Protein 1Q4T (pdb70)

Secondary structure (DSSP, 8-state):
--SS------S--SS-GGGSHHHHHT-EEEEE-SSEEEEEEE--GGGB-TTSSBPHHHHHHHHHHHHHHHHHHHHGGGTEEEEEEEEEEEESS---SSEEEEEEEEEEE-SSEEEEEEEEE-TT--EEEEEEEEEEEEE---/--------S--SS-GGGSHHHHHT-EEEEE-SSEEEEEEE--GGGB-TTSSBPHHHHHHHHHHHHHHHHHHHHGGGTEEEEEEEEEEEE-S---SSEEEEEEEEEEE-SSEEEEEEEEE-TT--EEEEEEEEEEEEEPP-

Foldseek 3Di:
DCLLYFADLDPDDPDDLCPDPCVVQRKHWDDADLFKTKIKGFDDVSQDDPVQWGDPVSVQVNVQVTVQSNNCNPCVVVQKHKHWDDKDKDFDAIHRGGMKMKMWGWDADDPFKTWIKIFIAHPVRDGGMIMITIMTMGGDPD/DLCFQDQDDDDPDDLCPDPCVVQAKHWDDADLFKTKIKGFDDVSQCDVVQWGDPVSVQVNVQSTVQSSNCNPCVVVQKHKHWDDKDKDFDAIHRGGMKMKMWGWDDDDPFKTWIKMFIAGPVRDGGMIMITIMTMGGDDD

Solvent-accessible surface area: 12351 Å² total; per-residue (Å²): 47,95,56,0,64,7,15,100,40,22,114,137,45,79,12,59,33,118,93,2,6,3,6,47,11,27,1,57,3,86,87,56,58,73,104,79,0,21,2,26,5,106,12,60,56,35,2,34,42,17,63,1,44,8,2,8,0,4,7,0,3,1,0,11,10,0,0,18,8,0,0,9,32,28,6,27,143,125,35,42,72,10,61,12,68,22,0,69,0,25,30,117,104,92,4,114,126,23,68,3,107,3,72,0,65,57,99,102,48,20,101,76,37,19,57,0,55,1,28,0,91,10,80,82,27,119,61,0,0,43,2,41,0,18,0,6,6,92,95,78,242,166,92,1,83,26,17,128,41,29,107,157,58,87,6,57,41,119,91,2,6,2,13,44,10,28,1,62,4,100,73,55,64,75,106,80,0,19,2,35,5,112,17,59,54,34,0,35,40,7,62,4,40,7,2,9,1,5,7,0,4,1,0,11,10,0,0,17,7,0,0,6,37,27,7,32,145,130,36,46,74,10,63,12,67,24,0,68,0,26,30,116,104,93,5,117,127,26,57,3,115,3,64,0,62,60,100,103,49,16,100,73,35,17,61,0,64,2,23,0,100,11,79,76,38,114,61,1,0,45,1,40,0,17,0,6,6,87,92,109,225,215

InterPro domains:
  IPR003736 Phenylacetic acid degradation-related domain [TIGR00369] (33-144)
  IPR006683 Thioesterase domain [PF03061] (61-138)
  IPR029069 HotDog domain superfamily [SSF54637] (15-150)

GO terms:
  GO:0018739 4-hydroxybenzoyl-CoA thioesterase activity (F, IDA)

B-factor: mean 31.54, std 17.26, range [12.37, 100.0]

Sequence (282 aa):
ATGGNLPDVASHYPVAYEQTLDGTVGFVIDEMTPERATASVEVTDTLRQRWGLVHGGAYCALAEMLATEATVAVVHEKGMMAVGQSNHTSFFRPVKEGHVRAEAVRIHAGSTTWFWDVSLRDDAGRLCAVSSMSIAVRPRRDGGNLPDVASHYPVAYEQTLDGTVGFVIDEMTPERATASVEVTDTLRQRWGLVHGGAYCALAEMLATEATVAVVHEKGMMAVGQSNHTSFFRPVKEGHVRAEAVRIHAGSTTWFWDVSLRDDAGRLCAVSSMSIAVRPRRD

Structure (mmCIF, N/CA/C/O backbone):
data_1Q4T
#
_entry.id   1Q4T
#
_cell.length_a   112.500
_cell.length_b   112.500
_cell.length_c   60.600
_cell.angle_alpha   90.00
_cell.angle_beta   90.00
_cell.angle_gamma   120.00
#
_symmetry.space_group_name_H-M   'P 32 2 1'
#
loop_
_entity.id
_entity.type
_entity.pdbx_description
1 polymer Thioesterase
2 non-polymer 'CHLORIDE ION'
3 non-polymer '4-HYDROXYPHENACYL COENZYME A'
4 non-polymer 1,2-ETHANEDIOL
5 water water
#
loop_
_atom_site.group_PDB
_atom_site.id
_atom_site.type_symbol
_atom_site.label_atom_id
_atom_site.label_alt_id
_atom_site.label_comp_id
_atom_site.label_asym_id
_atom_site.label_entity_id
_atom_site.label_seq_id
_atom_site.pdbx_PDB_ins_code
_atom_site.Cartn_x
_atom_site.Cartn_y
_atom_site.Cartn_z
_atom_site.occupancy
_atom_site.B_iso_or_equiv
_atom_site.auth_seq_id
_atom_site.auth_comp_id
_atom_site.auth_asym_id
_atom_site.auth_atom_id
_atom_site.pdbx_PDB_model_num
ATOM 1 N N . ALA A 1 10 ? 74.883 22.385 4.878 1.00 87.31 10 ALA A N 1
ATOM 2 C CA . ALA A 1 10 ? 75.240 21.522 3.774 1.00 84.57 10 ALA A CA 1
ATOM 3 C C . ALA A 1 10 ? 74.951 22.269 2.492 1.00 90.99 10 ALA A C 1
ATOM 4 O O . ALA A 1 10 ? 75.857 22.612 1.743 1.00 94.19 10 ALA A O 1
ATOM 6 N N . THR A 1 11 ? 73.672 22.561 2.280 1.00 89.52 11 THR A N 1
ATOM 7 C CA . THR A 1 11 ? 73.191 23.315 1.123 1.00 90.52 11 THR A CA 1
ATOM 8 C C . THR A 1 11 ? 71.881 24.037 1.444 1.00 95.19 11 THR A C 1
ATOM 9 O O . THR A 1 11 ? 71.443 24.894 0.661 1.00 98.32 11 THR A O 1
ATOM 13 N N . GLY A 1 12 ? 71.268 23.675 2.607 1.00 85.99 12 GLY A N 1
ATOM 14 C CA . GLY A 1 12 ? 70.020 24.269 3.098 1.00 79.13 12 GLY A CA 1
ATOM 15 C C . GLY A 1 12 ? 70.139 25.799 3.066 1.00 66.07 12 GLY A C 1
ATOM 16 O O . GLY A 1 12 ? 69.241 26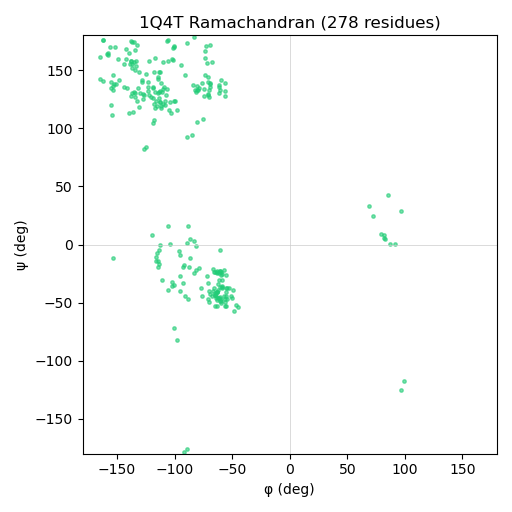.519 2.585 1.00 70.10 12 GLY A O 1
ATOM 17 N N . GLY A 1 13 ? 71.289 26.270 3.561 1.00 38.40 13 GLY A N 1
ATOM 18 C CA . GLY A 1 13 ? 71.659 27.660 3.591 1.00 32.02 13 GLY A CA 1
ATOM 19 C C . GLY A 1 13 ? 72.926 27.758 2.769 1.00 36.59 13 GLY A C 1
ATOM 20 O O . GLY A 1 13 ? 73.606 28.775 2.698 1.00 33.44 13 GLY A O 1
ATOM 21 N N . ASN A 1 14 ? 73.234 26.630 2.137 1.00 30.67 14 ASN A N 1
ATOM 22 C CA . ASN A 1 14 ? 74.395 26.542 1.294 1.00 27.79 14 ASN A CA 1
ATOM 23 C C . ASN A 1 14 ? 75.710 26.525 2.088 1.00 33.74 14 ASN A C 1
ATOM 24 O O . ASN A 1 14 ? 76.801 26.880 1.616 1.00 34.54 14 ASN A O 1
ATOM 29 N N . LEU A 1 15 ? 75.630 26.091 3.333 1.00 29.08 15 LEU A N 1
ATOM 30 C CA . LEU A 1 15 ? 76.840 26.031 4.102 1.00 25.80 15 LEU A CA 1
ATOM 31 C C . LEU A 1 15 ? 77.784 24.976 3.558 1.00 35.81 15 LEU A C 1
ATOM 32 O O . LEU A 1 15 ? 77.360 24.039 2.911 1.00 33.46 15 LEU A O 1
ATOM 37 N N . PRO A 1 16 ? 79.082 25.124 3.841 1.00 34.29 16 PRO A N 1
ATOM 38 C CA . PRO A 1 16 ? 80.057 24.176 3.329 1.00 29.48 16 PRO A CA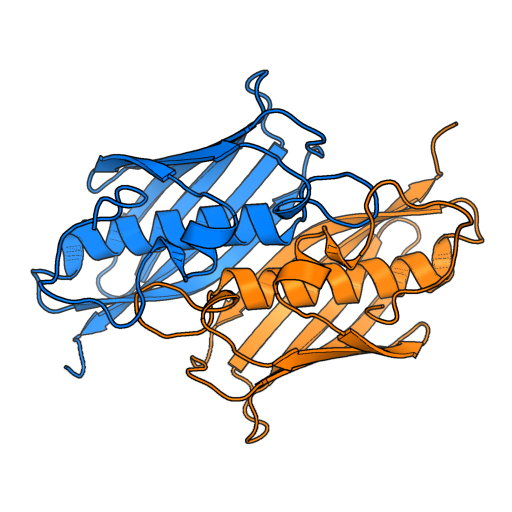 1
ATOM 39 C C . PRO A 1 16 ? 79.814 22.710 3.676 1.00 35.22 16 PRO A C 1
ATOM 40 O O . PRO A 1 16 ? 79.576 22.346 4.829 1.00 32.92 16 PRO A O 1
ATOM 44 N N . ASP A 1 17 ? 79.901 21.852 2.649 1.00 39.91 17 ASP A N 1
ATOM 45 C CA . ASP A 1 17 ? 79.722 20.435 2.892 1.00 41.15 17 ASP A CA 1
ATOM 46 C C . ASP A 1 17 ? 81.018 19.745 3.241 1.00 40.79 17 ASP A C 1
ATOM 47 O O . ASP A 1 17 ? 81.754 19.310 2.381 1.00 42.67 17 ASP A O 1
ATOM 52 N N . VAL A 1 18 ? 81.301 19.651 4.513 1.00 32.08 18 VAL A N 1
ATOM 53 C CA . VAL A 1 18 ? 82.554 19.095 4.938 1.00 30.63 18 VAL A CA 1
ATOM 54 C C . VAL A 1 18 ? 82.366 17.831 5.730 1.00 36.01 18 VAL A C 1
ATOM 55 O O . VAL A 1 18 ? 83.326 17.120 6.031 1.00 38.30 18 VAL A O 1
ATOM 59 N N . ALA A 1 19 ? 81.105 17.578 6.090 1.00 35.31 19 ALA A N 1
ATOM 60 C CA . ALA A 1 19 ? 80.785 16.393 6.859 1.00 31.85 19 ALA A CA 1
ATOM 61 C C . ALA A 1 19 ? 79.584 15.687 6.281 1.00 41.69 19 ALA A C 1
ATOM 62 O O . ALA A 1 19 ? 78.776 16.262 5.548 1.00 39.84 19 ALA A O 1
ATOM 64 N N . SER A 1 20 ? 79.488 14.411 6.605 1.00 49.28 20 SER A N 1
ATOM 65 C CA . SER A 1 20 ? 78.396 13.568 6.129 1.00 54.07 20 SER A CA 1
ATOM 66 C C . SER A 1 20 ? 77.108 13.823 6.884 1.00 57.02 20 SER A C 1
ATOM 67 O O . SER A 1 20 ? 76.010 13.788 6.334 1.00 60.41 20 SER A O 1
ATOM 70 N N . HIS A 1 21 ? 77.284 14.068 8.164 1.00 51.78 21 HIS A N 1
ATOM 71 C CA . HIS A 1 21 ? 76.195 14.340 9.060 1.00 56.88 21 HIS A CA 1
ATOM 72 C C . HIS A 1 21 ? 76.544 15.546 9.932 1.00 43.68 21 HIS A C 1
ATOM 73 O O . HIS A 1 21 ? 77.713 15.795 10.248 1.00 40.86 21 HIS A O 1
ATOM 80 N N . TYR A 1 22 ? 75.510 16.288 10.328 1.00 37.66 22 TYR A N 1
ATOM 81 C CA . TYR A 1 22 ? 75.633 17.449 11.208 1.00 35.57 22 TYR A CA 1
ATOM 82 C C . TYR A 1 22 ? 74.709 17.268 12.433 1.00 40.02 22 TYR A C 1
ATOM 83 O O . TYR A 1 22 ? 73.626 16.669 12.387 1.00 37.36 22 TYR A O 1
ATOM 92 N N . PRO A 1 23 ? 75.129 17.772 13.569 1.00 31.62 23 PRO A N 1
ATOM 93 C CA . PRO A 1 23 ? 74.329 17.642 14.770 1.00 28.68 23 PRO A CA 1
ATOM 94 C C . PRO A 1 23 ? 72.933 18.252 14.692 1.00 36.30 23 PRO A C 1
ATOM 95 O O . PRO A 1 23 ? 71.954 17.721 15.242 1.00 38.75 23 PRO A O 1
ATOM 99 N N . VAL A 1 24 ? 72.823 19.390 14.016 1.00 29.32 24 VAL A N 1
ATOM 100 C CA . VAL A 1 24 ? 71.550 20.030 13.913 1.00 25.95 24 VAL A CA 1
ATOM 101 C C . VAL A 1 24 ? 71.295 20.396 12.485 1.00 32.35 24 VAL A C 1
ATO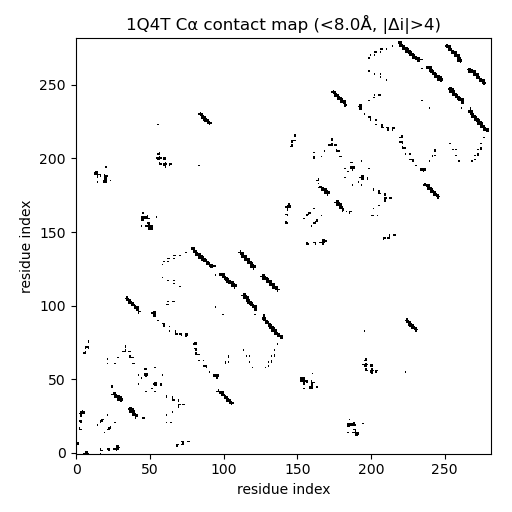M 102 O O . VAL A 1 24 ? 72.151 20.967 11.790 1.00 30.71 24 VAL A O 1
ATOM 106 N N . ALA A 1 25 ? 70.087 20.092 12.060 1.00 29.40 25 ALA A N 1
ATOM 107 C CA . ALA A 1 25 ? 69.669 20.409 10.709 1.00 29.42 25 ALA A CA 1
ATOM 108 C C . ALA A 1 25 ? 69.517 21.910 10.499 1.00 27.21 25 ALA A C 1
ATOM 109 O O . ALA A 1 25 ? 68.959 22.631 11.328 1.00 33.01 25 ALA A O 1
ATOM 111 N N . TYR A 1 26 ? 69.975 22.358 9.342 1.00 29.96 26 TYR A N 1
ATOM 112 C CA . TYR A 1 26 ? 69.942 23.760 8.986 1.00 33.80 26 TYR A CA 1
ATOM 113 C C . TYR A 1 26 ? 68.647 24.487 9.291 1.00 32.28 26 TYR A C 1
ATOM 114 O O . TYR A 1 26 ? 68.627 25.535 9.916 1.00 28.78 26 TYR A O 1
ATOM 123 N N . GLU A 1 27 ? 67.557 23.936 8.794 1.00 29.90 27 GLU A N 1
ATOM 124 C CA . GLU A 1 27 ? 66.274 24.547 8.967 1.00 28.26 27 GLU A CA 1
ATOM 125 C C . GLU A 1 27 ? 65.947 24.787 10.422 1.00 26.05 27 GLU A C 1
ATOM 126 O O . GLU A 1 27 ? 65.176 25.667 10.750 1.00 30.09 27 GLU A O 1
ATOM 137 N N . GLN A 1 28 ? 66.544 23.985 11.295 1.00 24.04 28 GLN A N 1
ATOM 138 C CA . GLN A 1 28 ? 66.267 24.080 12.723 1.00 24.96 28 GLN A CA 1
ATOM 139 C C . GLN A 1 28 ? 67.216 24.976 13.498 1.00 33.15 28 GLN A C 1
ATOM 140 O O . GLN A 1 28 ? 66.909 25.367 14.641 1.00 29.94 28 GLN A O 1
ATOM 146 N N . THR A 1 29 ? 68.377 25.238 12.918 1.00 26.70 29 THR A N 1
ATOM 147 C CA . THR A 1 29 ? 69.335 26.088 13.600 1.00 25.68 29 THR A CA 1
ATOM 148 C C . THR A 1 29 ? 68.887 27.560 13.594 1.00 24.79 29 THR A C 1
ATOM 149 O O . THR A 1 29 ? 67.953 27.991 12.902 1.00 22.78 29 THR A O 1
ATOM 153 N N . LEU A 1 30 ? 69.598 28.388 14.359 1.00 20.74 30 LEU A N 1
ATOM 154 C CA . LEU A 1 30 ? 69.305 29.813 14.349 1.00 20.40 30 LEU A CA 1
ATOM 155 C C . LEU A 1 30 ? 69.392 30.331 12.905 1.00 19.48 30 LEU A C 1
ATOM 156 O O . LEU A 1 30 ? 68.582 31.126 12.420 1.00 21.79 30 LEU A O 1
ATOM 161 N N . ASP A 1 31 ? 70.441 29.893 12.206 1.00 19.30 31 ASP A N 1
ATOM 162 C CA . ASP A 1 31 ? 70.695 30.316 10.833 1.00 17.77 31 ASP A CA 1
ATOM 163 C C . ASP A 1 31 ? 69.527 30.032 9.902 1.00 21.60 31 ASP A C 1
ATOM 164 O O . ASP A 1 31 ? 69.090 30.942 9.171 1.00 22.77 31 ASP A O 1
ATOM 169 N N . GLY A 1 32 ? 69.052 28.779 9.967 1.00 25.91 32 GLY A N 1
ATOM 170 C CA . GLY A 1 32 ? 67.926 28.313 9.180 1.00 25.64 32 GLY A CA 1
ATOM 171 C C . GLY A 1 32 ? 66.710 29.096 9.591 1.00 27.47 32 GLY A C 1
ATOM 172 O O . GLY A 1 32 ? 65.903 29.533 8.811 1.00 27.59 32 GLY A O 1
ATOM 173 N N . THR A 1 33 ? 66.575 29.315 10.858 1.00 23.20 33 THR A N 1
ATOM 174 C CA . THR A 1 33 ? 65.436 30.053 11.346 1.00 20.70 33 THR A CA 1
ATOM 175 C C . THR A 1 33 ? 65.315 31.460 10.812 1.00 25.84 33 THR A C 1
ATOM 176 O O . THR A 1 33 ? 64.241 31.866 10.403 1.00 27.01 33 THR A O 1
ATOM 180 N N . VAL A 1 34 ? 66.388 32.249 10.836 1.00 24.21 34 VAL A N 1
ATOM 181 C CA . VAL A 1 34 ? 66.283 33.613 10.344 1.00 21.16 34 VAL A CA 1
ATOM 182 C C . VAL A 1 34 ? 66.504 33.713 8.831 1.00 29.01 34 VAL A C 1
ATOM 183 O O . VAL A 1 34 ? 66.227 34.759 8.227 1.00 28.36 34 VAL A O 1
ATOM 187 N N . GLY A 1 35 ? 66.992 32.600 8.247 1.00 26.94 35 GLY A N 1
ATOM 188 C CA . GLY A 1 35 ? 67.198 32.449 6.808 1.00 28.03 35 GLY A CA 1
ATOM 189 C C . GLY A 1 35 ? 68.489 32.940 6.199 1.00 30.32 35 GLY A C 1
ATOM 190 O O . GLY A 1 35 ? 68.492 33.556 5.110 1.00 27.19 35 GLY A O 1
ATOM 191 N N . PHE A 1 36 ? 69.578 32.654 6.885 1.00 26.64 36 PHE A N 1
ATOM 192 C CA . PHE A 1 36 ? 70.840 33.094 6.334 1.00 25.09 36 PHE A CA 1
ATOM 193 C C . PHE A 1 36 ? 71.208 32.179 5.190 1.00 24.70 36 PHE A C 1
ATOM 194 O O . PHE A 1 36 ? 71.061 30.984 5.341 1.00 27.25 36 PHE A O 1
ATOM 202 N N . VAL A 1 37 ? 71.723 32.748 4.097 1.00 21.56 37 VAL A N 1
ATOM 203 C CA . VAL A 1 37 ? 72.150 31.937 2.977 1.00 25.19 37 VAL A CA 1
ATOM 204 C C . VAL A 1 37 ? 73.498 32.379 2.454 1.00 24.39 37 VAL A C 1
ATOM 205 O O . VAL A 1 37 ? 73.672 33.561 2.117 1.00 27.77 37 VAL A O 1
ATOM 209 N N . ILE A 1 38 ? 74.430 31.413 2.356 1.00 24.23 38 ILE A N 1
ATOM 210 C CA . ILE A 1 38 ? 75.756 31.742 1.836 1.00 21.39 38 ILE A CA 1
ATOM 211 C C . ILE A 1 38 ? 75.691 31.813 0.352 1.00 29.01 38 ILE A C 1
ATOM 212 O O . ILE A 1 38 ? 75.096 30.925 -0.250 1.00 31.98 38 ILE A O 1
ATOM 217 N N . ASP A 1 39 ? 76.252 32.863 -0.215 1.00 27.41 39 ASP A N 1
ATOM 218 C CA . ASP A 1 39 ? 76.281 32.999 -1.657 1.00 26.51 39 ASP A CA 1
ATOM 219 C C . ASP A 1 39 ? 77.659 32.522 -2.181 1.00 36.84 39 ASP A C 1
ATOM 220 O O . ASP A 1 39 ? 77.811 31.360 -2.554 1.00 38.24 39 ASP A O 1
ATOM 229 N N . GLU A 1 40 ? 78.699 33.347 -2.147 1.00 31.87 40 GLU A N 1
ATOM 230 C CA . GLU A 1 40 ? 80.018 32.885 -2.578 1.00 27.09 40 GLU A CA 1
ATOM 231 C C . GLU A 1 40 ? 80.869 32.387 -1.430 1.00 31.20 40 GLU A C 1
ATOM 232 O O . GLU A 1 40 ? 80.720 32.818 -0.286 1.00 29.61 40 GLU A O 1
ATOM 238 N N . MET A 1 41 ? 81.814 31.507 -1.741 1.00 27.77 41 MET A N 1
ATOM 239 C CA . MET A 1 41 ? 82.668 31.011 -0.698 1.00 25.94 41 MET A CA 1
ATOM 240 C C . MET A 1 41 ? 84.027 30.537 -1.174 1.00 34.10 41 MET A C 1
ATOM 241 O O . MET A 1 41 ? 84.144 29.509 -1.842 1.00 33.86 41 MET A O 1
ATOM 246 N N . THR A 1 42 ? 85.065 31.274 -0.792 1.00 29.31 42 THR A N 1
ATOM 247 C CA . THR A 1 42 ? 86.452 30.932 -1.136 1.00 31.84 42 THR A CA 1
ATOM 248 C C . THR A 1 42 ? 87.295 31.035 0.121 1.00 34.60 42 THR A C 1
ATOM 249 O O . THR A 1 42 ? 86.821 31.510 1.146 1.00 32.40 42 THR A O 1
ATOM 253 N N . PRO A 1 43 ? 88.534 30.610 0.042 1.00 30.68 43 PRO A N 1
ATOM 254 C CA . PRO A 1 43 ? 89.394 30.636 1.206 1.00 29.75 43 PRO A CA 1
ATOM 255 C C . PRO A 1 43 ? 89.688 31.988 1.773 1.00 27.29 43 PRO A C 1
ATOM 256 O O . PRO A 1 43 ? 89.995 32.071 2.946 1.00 24.90 43 PRO A O 1
ATOM 260 N N . GLU A 1 44 ? 89.591 33.002 0.931 1.00 24.37 44 GLU A N 1
ATOM 261 C CA . GLU A 1 44 ? 89.872 34.352 1.337 1.00 25.60 44 GLU A CA 1
ATOM 262 C C . GLU A 1 44 ? 88.688 35.288 1.341 1.00 25.00 44 GLU A C 1
ATOM 263 O O . GLU A 1 44 ? 88.797 36.448 1.721 1.00 24.10 44 GLU A O 1
ATOM 269 N N . ARG A 1 45 ? 87.561 34.800 0.888 1.00 23.81 45 ARG A N 1
ATOM 270 C CA . ARG A 1 45 ? 86.450 35.698 0.873 1.00 24.36 45 ARG A CA 1
ATOM 271 C C . ARG A 1 45 ? 85.159 34.927 0.760 1.00 28.91 45 ARG A C 1
ATOM 272 O O . ARG A 1 45 ? 85.119 33.912 0.058 1.00 28.58 45 ARG A O 1
ATOM 280 N N . ALA A 1 46 ? 84.111 35.357 1.480 1.00 27.14 46 ALA A N 1
ATOM 281 C CA . ALA A 1 46 ? 82.816 34.655 1.413 1.00 21.99 46 ALA A CA 1
ATOM 282 C C . ALA A 1 46 ? 81.695 35.659 1.499 1.00 25.26 46 ALA A C 1
ATOM 283 O O . ALA A 1 46 ? 81.872 36.767 2.030 1.00 22.55 46 ALA A O 1
ATOM 285 N N . THR A 1 47 ? 80.546 35.289 0.966 1.00 22.56 47 THR A N 1
ATOM 286 C CA . THR A 1 47 ? 79.434 36.213 1.035 1.00 20.36 47 THR A CA 1
ATOM 287 C C . THR A 1 47 ? 78.189 35.459 1.439 1.00 21.13 47 THR A C 1
ATOM 288 O O . THR A 1 47 ? 78.101 34.257 1.286 1.00 22.08 47 THR A O 1
ATOM 292 N N . ALA A 1 48 ? 77.232 36.202 2.000 1.00 21.10 48 ALA A N 1
ATOM 293 C CA . ALA A 1 48 ? 75.981 35.644 2.458 1.00 18.64 48 ALA A CA 1
ATOM 294 C C . ALA A 1 48 ? 74.953 36.767 2.543 1.00 23.75 48 ALA A C 1
ATOM 295 O O . ALA A 1 48 ? 75.270 37.955 2.562 1.00 22.78 48 ALA A O 1
ATOM 297 N N . SER A 1 49 ? 73.675 36.389 2.618 1.00 23.50 49 SER A N 1
ATOM 298 C CA . SER A 1 49 ? 72.620 37.385 2.750 1.00 26.45 49 SER A CA 1
ATOM 299 C C . SER A 1 49 ? 71.404 36.825 3.489 1.00 25.85 49 SER A C 1
ATOM 300 O O . SER A 1 49 ? 71.280 35.620 3.757 1.00 24.86 49 SER A O 1
ATOM 303 N N . VAL A 1 50 ? 70.508 37.745 3.810 1.00 23.91 50 VAL A N 1
ATOM 304 C CA . VAL A 1 50 ? 69.305 37.352 4.503 1.00 25.30 50 VAL A CA 1
ATOM 305 C C . VAL A 1 50 ? 68.236 38.383 4.217 1.00 26.01 50 VAL A C 1
ATOM 306 O O . VAL A 1 50 ? 68.477 39.612 4.161 1.00 24.80 50 VAL A O 1
ATOM 310 N N . GLU A 1 51 ? 67.041 37.843 4.028 1.00 23.54 51 GLU A N 1
ATOM 311 C CA . GLU A 1 51 ? 65.926 38.734 3.788 1.00 25.26 51 GLU A CA 1
ATOM 312 C C . GLU A 1 51 ? 65.405 39.284 5.118 1.00 26.60 51 GLU A C 1
ATOM 313 O O . GLU A 1 51 ? 65.183 38.503 6.068 1.00 26.25 51 GLU A O 1
ATOM 319 N N . VAL A 1 52 ? 65.210 40.597 5.225 1.00 19.92 52 VAL A N 1
ATOM 320 C CA . VAL A 1 52 ? 64.720 41.089 6.514 1.00 22.37 52 VAL A CA 1
ATOM 321 C C . VAL A 1 52 ? 63.215 40.754 6.706 1.00 30.43 52 VAL A C 1
ATOM 322 O O . VAL A 1 52 ? 62.376 41.053 5.854 1.00 27.88 52 VAL A O 1
ATOM 326 N N . THR A 1 53 ? 62.876 40.133 7.833 1.00 22.80 53 THR A N 1
ATOM 327 C CA . THR A 1 53 ? 61.512 39.793 8.197 1.00 22.33 53 THR A CA 1
ATOM 328 C C . THR A 1 53 ? 61.420 40.137 9.675 1.00 29.03 53 THR A C 1
ATOM 329 O O . THR A 1 53 ? 62.426 40.518 10.279 1.00 24.23 53 THR A O 1
ATOM 333 N N . ASP A 1 54 ? 60.237 40.021 10.272 1.00 21.79 54 ASP A N 1
ATOM 334 C CA . ASP A 1 54 ? 60.148 40.349 11.678 1.00 17.96 54 ASP A CA 1
ATOM 335 C C . ASP A 1 54 ? 61.079 39.507 12.536 1.00 19.90 54 ASP A C 1
ATOM 336 O O . ASP A 1 54 ? 61.526 39.987 13.576 1.00 19.70 54 ASP A O 1
ATOM 341 N N . THR A 1 55 ? 61.335 38.278 12.100 1.00 17.61 55 THR A N 1
ATOM 342 C CA . THR A 1 55 ? 62.191 37.355 12.830 1.00 18.38 55 THR A CA 1
ATOM 343 C C . THR A 1 55 ? 63.610 37.884 12.996 1.00 19.33 55 THR A C 1
ATOM 344 O O . THR A 1 55 ? 64.339 37.462 13.877 1.00 20.03 55 THR A O 1
ATOM 348 N N . LEU A 1 56 ? 63.989 38.784 12.116 1.00 19.65 56 LEU A N 1
ATOM 349 C CA . LEU A 1 56 ? 65.310 39.388 12.128 1.00 18.72 56 LEU A CA 1
ATOM 350 C C . LEU A 1 56 ? 65.337 40.700 12.859 1.00 23.83 56 LEU A C 1
ATOM 351 O O . LEU A 1 56 ? 66.410 41.284 13.053 1.00 22.11 56 LEU A O 1
ATOM 356 N N . ARG A 1 57 ? 64.150 41.199 13.216 1.00 19.51 57 ARG A N 1
ATOM 357 C CA . ARG A 1 57 ? 64.062 42.500 13.848 1.00 18.29 57 ARG A CA 1
ATOM 358 C C . ARG A 1 57 ? 63.888 42.435 15.353 1.00 19.74 57 ARG A C 1
ATOM 359 O O . ARG A 1 57 ? 63.636 41.372 15.940 1.00 20.66 57 ARG A O 1
ATOM 367 N N . GLN A 1 58 ? 64.027 43.619 15.938 1.00 17.80 58 GLN A N 1
ATOM 368 C CA . GLN A 1 58 ? 63.780 43.807 17.340 1.00 17.09 58 GLN A CA 1
ATOM 369 C C . GLN A 1 58 ? 62.439 44.545 17.426 1.00 23.05 58 GLN A C 1
ATOM 370 O O . GLN A 1 58 ? 61.854 44.910 16.399 1.00 19.42 58 GLN A O 1
ATOM 376 N N . ARG A 1 59 ? 61.940 44.774 18.631 1.00 21.01 59 ARG A N 1
ATOM 377 C CA . ARG A 1 59 ? 60.623 45.401 18.814 1.00 23.34 59 ARG A CA 1
ATOM 378 C C . ARG A 1 59 ? 60.418 46.793 18.226 1.00 26.39 59 ARG A C 1
ATOM 379 O O . ARG A 1 59 ? 59.276 47.207 17.933 1.00 23.14 59 ARG A O 1
ATOM 387 N N . TRP A 1 60 ? 61.536 47.511 18.049 1.00 20.05 60 TRP A N 1
ATOM 388 C CA . TRP A 1 60 ? 61.498 48.851 17.508 1.00 19.27 60 TRP A CA 1
ATOM 389 C C . TRP A 1 60 ? 61.395 48.863 16.006 1.00 20.15 60 TRP A C 1
ATOM 390 O O . TRP A 1 60 ? 61.362 49.917 15.391 1.00 20.45 60 TRP A O 1
ATOM 401 N N . GLY A 1 61 ? 61.377 47.680 15.413 1.00 19.34 61 GLY A N 1
ATOM 402 C CA . GLY A 1 61 ? 61.223 47.605 13.969 1.00 21.01 61 GLY A CA 1
ATOM 403 C C . GLY A 1 61 ? 62.506 47.596 13.159 1.00 26.42 61 GLY A C 1
ATOM 404 O O . GLY A 1 61 ? 62.427 47.544 11.941 1.00 23.77 61 GLY A O 1
ATOM 405 N N . LEU A 1 62 ? 63.661 47.644 13.820 1.00 21.25 62 LEU A N 1
ATOM 406 C CA . LEU A 1 62 ? 64.945 47.618 13.113 1.00 20.97 62 LEU A CA 1
ATOM 407 C C . LEU A 1 62 ? 65.602 46.236 13.168 1.00 21.20 62 LEU A C 1
ATOM 408 O O . LEU A 1 62 ? 65.285 45.405 14.036 1.00 21.54 62 LEU A O 1
ATOM 413 N N . VAL A 1 63 ? 66.543 45.973 12.222 1.00 20.45 63 VAL A N 1
ATOM 414 C CA . VAL A 1 63 ? 67.253 44.685 12.240 1.00 19.86 63 VAL A CA 1
ATOM 415 C C . VAL A 1 63 ? 67.999 44.610 13.573 1.00 19.12 63 VAL A C 1
ATOM 416 O O . VAL A 1 63 ? 68.642 45.559 13.995 1.00 19.75 63 VAL A O 1
ATOM 420 N N . HIS A 1 64 ? 67.836 43.514 14.266 1.00 17.32 64 HIS A N 1
ATOM 421 C CA . HIS A 1 64 ? 68.460 43.327 15.558 1.00 18.82 64 HIS A CA 1
ATOM 422 C C . HIS A 1 64 ? 69.992 43.361 15.454 1.00 22.55 64 HIS A C 1
ATOM 423 O O . HIS A 1 64 ? 70.589 42.759 14.569 1.00 19.10 64 HIS A O 1
ATOM 430 N N . GLY A 1 65 ? 70.642 44.037 16.383 1.00 16.64 65 GLY A N 1
ATOM 431 C CA . GLY A 1 65 ? 72.102 44.058 16.334 1.00 16.66 65 GLY A CA 1
ATOM 432 C C . GLY A 1 65 ? 72.631 42.640 16.329 1.00 20.96 65 GLY A C 1
ATOM 433 O O . GLY A 1 65 ? 73.624 42.336 15.652 1.00 19.83 65 GLY A O 1
ATOM 434 N N . GLY A 1 66 ? 71.984 41.760 17.088 1.00 15.98 66 GLY A N 1
ATOM 435 C CA . GLY A 1 66 ? 72.428 40.387 17.145 1.00 15.50 66 GLY A CA 1
ATOM 436 C C . GLY A 1 66 ? 72.367 39.684 15.797 1.00 20.19 66 GLY A C 1
ATOM 437 O O . GLY A 1 66 ? 73.103 38.717 15.534 1.00 19.20 66 GLY A O 1
ATOM 438 N N . ALA A 1 67 ? 71.499 40.191 14.935 1.00 18.30 67 ALA A N 1
ATOM 439 C CA . ALA A 1 67 ? 71.379 39.551 13.635 1.00 19.13 67 ALA A CA 1
ATOM 440 C C . ALA A 1 67 ? 72.632 39.780 12.805 1.00 21.19 67 ALA A C 1
ATOM 441 O O . ALA A 1 67 ? 73.124 38.885 12.113 1.00 17.58 67 ALA A O 1
ATOM 443 N N . TYR A 1 68 ? 73.123 41.015 12.868 1.00 17.43 68 TYR A N 1
ATOM 444 C CA . TYR A 1 68 ? 74.336 41.290 12.124 1.00 16.82 68 TYR A CA 1
ATOM 445 C C . TYR A 1 68 ? 75.488 40.462 12.702 1.00 20.62 68 TYR A C 1
ATOM 446 O O . TYR A 1 68 ? 76.327 39.865 11.980 1.00 21.42 68 TYR A O 1
ATOM 455 N N . CYS A 1 69 ? 75.562 40.422 14.037 1.00 17.58 69 CYS A N 1
ATOM 456 C CA . CYS A 1 69 ? 76.644 39.644 14.664 1.00 17.62 69 CYS A CA 1
ATOM 457 C C . CYS A 1 69 ? 76.610 38.197 14.223 1.00 23.16 69 CYS A C 1
ATOM 458 O O . CYS A 1 69 ? 77.643 37.599 13.964 1.00 20.17 69 CYS A O 1
ATOM 461 N N . ALA A 1 70 ? 75.392 37.629 14.205 1.00 19.62 70 ALA A N 1
ATOM 462 C CA . ALA A 1 70 ? 75.237 36.227 13.879 1.00 17.70 70 ALA A CA 1
ATOM 463 C C . ALA A 1 70 ? 75.590 35.905 12.447 1.00 17.15 70 ALA A C 1
ATOM 464 O O . ALA A 1 70 ? 76.196 34.876 12.184 1.00 18.35 70 ALA A O 1
ATOM 466 N N . LEU A 1 71 ? 75.177 36.810 11.561 1.00 17.49 71 LEU A N 1
ATOM 467 C CA . LEU A 1 71 ? 75.466 36.607 10.157 1.00 17.88 71 LEU A CA 1
ATOM 468 C C . LEU A 1 71 ? 76.994 36.590 9.961 1.00 20.65 71 LEU A C 1
ATOM 469 O O . LEU A 1 71 ? 77.566 35.702 9.325 1.00 21.94 71 LEU A O 1
ATOM 474 N N . ALA A 1 72 ? 77.645 37.561 10.578 1.00 18.06 72 ALA A N 1
ATOM 475 C CA . ALA A 1 72 ? 79.081 37.685 10.486 1.00 19.18 72 ALA A CA 1
ATOM 476 C C . ALA A 1 72 ? 79.743 36.479 11.107 1.00 23.71 72 ALA A C 1
ATOM 477 O O . ALA A 1 72 ? 80.736 35.917 10.608 1.00 21.88 72 ALA A O 1
ATOM 479 N N . GLU A 1 73 ? 79.169 36.064 12.223 1.00 17.26 73 GLU A N 1
ATOM 480 C CA . GLU A 1 73 ? 79.719 34.938 12.915 1.00 17.54 73 GLU A CA 1
ATOM 481 C C . GLU A 1 73 ? 79.671 33.654 12.113 1.00 23.95 73 GLU A C 1
ATOM 482 O O . GLU A 1 73 ? 80.666 32.945 11.967 1.00 21.97 73 GLU A O 1
ATOM 488 N N . MET A 1 74 ? 78.483 33.324 11.631 1.00 20.11 74 MET A N 1
ATOM 489 C CA . MET A 1 74 ? 78.377 32.110 10.873 1.00 17.38 74 MET A CA 1
ATOM 490 C C . MET A 1 74 ? 79.289 32.166 9.632 1.00 21.47 74 MET A C 1
ATOM 491 O O . MET A 1 74 ? 80.041 31.221 9.297 1.00 22.15 74 MET A O 1
ATOM 496 N N . LEU A 1 75 ? 79.213 33.296 8.929 1.00 19.86 75 LEU A N 1
ATOM 497 C CA . LEU A 1 75 ? 79.973 33.425 7.703 1.00 19.40 75 LEU A CA 1
ATOM 498 C C . LEU A 1 75 ? 81.477 33.212 7.838 1.00 24.55 75 LEU A C 1
ATOM 499 O O . LEU A 1 75 ? 82.069 32.416 7.085 1.00 20.87 75 LEU A O 1
ATOM 504 N N . ALA A 1 76 ? 82.082 33.954 8.789 1.00 19.93 76 ALA A N 1
ATOM 505 C CA . ALA A 1 76 ? 83.515 33.892 9.009 1.00 16.26 76 ALA A CA 1
ATOM 506 C C . ALA A 1 76 ? 83.938 32.549 9.504 1.00 20.19 76 ALA A C 1
ATOM 507 O O . ALA A 1 76 ? 85.000 32.050 9.125 1.00 21.01 76 ALA A O 1
ATOM 509 N N . THR A 1 77 ? 83.104 31.957 10.357 1.00 16.80 77 THR A N 1
ATOM 510 C CA . THR A 1 77 ? 83.450 30.650 10.887 1.00 16.92 77 THR A CA 1
ATOM 511 C C . THR A 1 77 ? 83.352 29.583 9.822 1.00 22.93 77 THR A C 1
ATOM 512 O O . THR A 1 77 ? 84.262 28.745 9.630 1.00 21.19 77 THR A O 1
ATOM 516 N N . GLU A 1 78 ? 82.217 29.613 9.140 1.00 21.39 78 GLU A N 1
ATOM 517 C CA . GLU A 1 78 ? 82.042 28.596 8.119 1.00 23.94 78 GLU A CA 1
ATOM 518 C C . GLU A 1 78 ? 83.094 28.714 7.031 1.00 26.55 78 GLU A C 1
ATOM 519 O O . GLU A 1 78 ? 83.576 27.710 6.520 1.00 26.76 78 GLU A O 1
ATOM 525 N N . ALA A 1 79 ? 83.422 29.944 6.668 1.00 20.89 79 ALA A N 1
ATOM 526 C CA . ALA A 1 79 ? 84.441 30.130 5.660 1.00 20.09 79 ALA A CA 1
ATOM 527 C C . ALA A 1 79 ? 85.782 29.501 6.089 1.00 27.40 79 ALA A C 1
ATOM 528 O O . ALA A 1 79 ? 86.566 28.969 5.304 1.00 26.61 79 ALA A O 1
ATOM 530 N N . THR A 1 80 ? 86.078 29.568 7.371 1.00 27.10 80 THR A N 1
ATOM 531 C CA . THR A 1 80 ? 87.294 28.973 7.903 1.00 27.65 80 THR A CA 1
ATOM 532 C C . THR A 1 80 ? 87.120 27.462 7.864 1.00 29.88 80 THR A C 1
ATOM 533 O O . THR A 1 80 ? 87.989 26.710 7.422 1.00 27.10 80 THR A O 1
ATOM 537 N N . VAL A 1 81 ? 85.952 27.032 8.341 1.00 26.42 81 VAL A N 1
ATOM 538 C CA . VAL A 1 81 ? 85.607 25.621 8.335 1.00 25.19 81 VAL A CA 1
ATOM 539 C C . VAL A 1 81 ? 85.820 25.002 6.940 1.00 31.33 81 VAL A C 1
ATOM 540 O O . VAL A 1 81 ? 86.356 23.911 6.833 1.00 33.38 81 VAL A O 1
ATOM 544 N N . ALA A 1 82 ? 85.383 25.697 5.884 1.00 26.81 82 ALA A N 1
ATOM 545 C CA . ALA A 1 82 ? 85.511 25.205 4.533 1.00 24.08 82 ALA A CA 1
ATOM 546 C C . ALA A 1 82 ? 86.950 24.727 4.238 1.00 36.01 82 ALA A C 1
ATOM 547 O O . ALA A 1 82 ? 87.193 23.692 3.606 1.00 35.68 82 ALA A O 1
ATOM 549 N N . VAL A 1 83 ? 87.928 25.446 4.751 1.00 26.52 83 VAL A N 1
ATOM 550 C CA . VAL A 1 83 ? 89.285 25.075 4.503 1.00 23.03 83 VAL A CA 1
ATOM 551 C C . VAL A 1 83 ? 89.907 24.133 5.517 1.00 28.40 83 VAL A C 1
ATOM 552 O O . VAL A 1 83 ? 90.624 23.184 5.187 1.00 29.98 83 VAL A O 1
ATOM 556 N N . VAL A 1 84 ? 89.692 24.382 6.794 1.00 25.06 84 VAL A N 1
ATOM 557 C CA . VAL A 1 84 ? 90.382 23.577 7.791 1.00 24.02 84 VAL A CA 1
ATOM 558 C C . VAL A 1 84 ? 89.824 22.238 8.199 1.00 28.43 84 VAL A C 1
ATOM 559 O O . VAL A 1 84 ? 90.554 21.396 8.716 1.00 27.19 84 VAL A O 1
ATOM 563 N N . HIS A 1 85 ? 88.521 22.063 8.024 1.00 26.97 85 HIS A N 1
ATOM 564 C CA . HIS A 1 85 ? 87.844 20.824 8.407 1.00 30.59 85 HIS A CA 1
ATOM 565 C C . HIS A 1 85 ? 88.583 19.596 7.888 1.00 35.15 85 HIS A C 1
ATOM 566 O O . HIS A 1 85 ? 88.948 18.707 8.659 1.00 29.52 85 HIS A O 1
ATOM 573 N N . GLU A 1 86 ? 88.751 19.596 6.574 1.00 31.31 86 GLU A N 1
ATOM 574 C CA . GLU A 1 86 ? 89.429 18.530 5.878 1.00 35.56 86 GLU A CA 1
ATOM 575 C C . GLU A 1 86 ? 90.858 18.403 6.354 1.00 47.08 86 GLU A C 1
ATOM 576 O O . GLU A 1 86 ? 91.466 17.347 6.232 1.00 54.45 86 GLU A O 1
ATOM 582 N N . LYS A 1 87 ? 91.402 19.468 6.919 1.00 37.50 87 LYS A N 1
ATOM 583 C CA . LYS A 1 87 ? 92.742 19.372 7.408 1.00 32.27 87 LYS A CA 1
ATOM 584 C C . LYS A 1 87 ? 92.743 18.873 8.826 1.00 37.22 87 LYS A C 1
ATOM 585 O O . LYS A 1 87 ? 93.733 19.027 9.535 1.00 40.40 87 LYS A O 1
ATOM 591 N N . GLY A 1 88 ? 91.617 18.316 9.267 1.00 34.81 88 GLY A N 1
ATOM 592 C CA . GLY A 1 88 ? 91.541 17.796 10.631 1.00 33.98 88 GLY A CA 1
ATOM 593 C C . GLY A 1 88 ? 91.317 18.840 11.745 1.00 41.21 88 GLY A C 1
ATOM 594 O O . GLY A 1 88 ? 91.383 18.537 12.948 1.00 38.14 88 GLY A O 1
ATOM 595 N N . MET A 1 89 ? 91.034 20.079 11.370 1.00 36.39 89 MET A N 1
ATOM 596 C CA . MET A 1 89 ? 90.852 21.080 12.391 1.00 29.95 89 MET A CA 1
ATOM 597 C C . MET A 1 89 ? 89.397 21.381 12.654 1.00 29.28 89 MET A C 1
ATOM 598 O O . MET A 1 89 ? 88.476 21.012 11.938 1.00 31.32 89 MET A O 1
ATOM 603 N N . MET A 1 90 ? 89.272 22.103 13.716 1.00 27.51 90 MET A N 1
ATOM 604 C CA . MET A 1 90 ? 88.038 22.612 14.191 1.00 30.40 90 MET A CA 1
ATOM 605 C C . MET A 1 90 ? 88.190 24.140 14.145 1.00 29.24 90 MET A C 1
ATOM 606 O O . MET A 1 90 ? 89.292 24.679 14.313 1.00 28.17 90 MET A O 1
ATOM 611 N N . ALA A 1 91 ? 87.082 24.838 13.906 1.00 24.31 91 ALA A N 1
ATOM 612 C CA . ALA A 1 91 ? 87.082 26.299 13.868 1.00 22.02 91 ALA A CA 1
ATOM 613 C C . ALA A 1 91 ? 85.854 26.819 14.585 1.00 23.78 91 ALA A C 1
ATOM 614 O O . ALA A 1 91 ? 84.741 26.394 14.301 1.00 22.27 91 ALA A O 1
ATOM 616 N N . VAL A 1 92 ? 86.047 27.730 15.536 1.00 21.14 92 VAL A N 1
ATOM 617 C CA . VAL A 1 92 ? 84.935 28.323 16.303 1.00 20.37 92 VAL A CA 1
ATOM 618 C C . VAL A 1 92 ? 85.189 29.809 16.474 1.00 24.15 92 VAL A C 1
ATOM 619 O O . VAL A 1 92 ? 86.329 30.298 16.415 1.00 20.84 92 VAL A O 1
ATOM 623 N N . GLY A 1 93 ? 84.118 30.547 16.659 1.00 22.58 93 GLY A N 1
ATOM 624 C CA . GLY A 1 93 ? 84.291 31.974 16.865 1.00 20.55 93 GLY A CA 1
ATOM 625 C C . GLY A 1 93 ? 84.930 32.224 18.227 1.00 21.26 93 GLY A C 1
ATOM 626 O O . GLY A 1 93 ? 84.497 31.654 19.245 1.00 22.38 93 GLY A O 1
ATOM 627 N N . GLN A 1 94 ? 85.967 33.088 18.267 1.00 18.55 94 GLN A N 1
ATOM 628 C CA . GLN A 1 94 ? 86.575 33.379 19.566 1.00 18.38 94 GLN A CA 1
ATOM 629 C C . GLN A 1 94 ? 86.281 34.824 19.988 1.00 19.28 94 GLN A C 1
ATOM 630 O O . GLN A 1 94 ? 86.185 35.160 21.160 1.00 18.07 94 GLN A O 1
ATOM 636 N N . SER A 1 95 ? 86.148 35.714 19.003 1.00 20.22 95 SER A N 1
ATOM 637 C CA . SER A 1 95 ? 85.857 37.123 19.274 1.00 19.62 95 SER A CA 1
ATOM 638 C C . SER A 1 95 ? 85.078 37.707 18.102 1.00 22.22 95 SER A C 1
ATOM 639 O O . SER A 1 95 ? 85.409 37.450 16.938 1.00 20.83 95 SER A O 1
ATOM 642 N N . ASN A 1 96 ? 84.058 38.510 18.440 1.00 15.19 96 ASN A N 1
ATOM 643 C CA . ASN A 1 96 ? 83.202 39.140 17.434 1.00 14.38 96 ASN A CA 1
ATOM 644 C C . ASN A 1 96 ? 82.944 40.546 17.913 1.00 20.16 96 ASN A C 1
ATOM 645 O O . ASN A 1 96 ? 82.298 40.734 18.945 1.00 19.94 96 ASN A O 1
ATOM 650 N N . HIS A 1 97 ? 83.473 41.490 17.158 1.00 15.84 97 HIS A N 1
ATOM 651 C CA . HIS A 1 97 ? 83.286 42.906 17.445 1.00 13.69 97 HIS A CA 1
ATOM 652 C C . HIS A 1 97 ? 82.578 43.553 16.270 1.00 21.68 97 HIS A C 1
ATOM 653 O O . HIS A 1 97 ? 83.162 43.810 15.198 1.00 18.07 97 HIS A O 1
ATOM 660 N N . THR A 1 98 ? 81.288 43.805 16.496 1.00 17.89 98 THR A N 1
ATOM 661 C CA . THR A 1 98 ? 80.426 44.431 15.490 1.00 16.31 98 THR A CA 1
ATOM 662 C C . THR A 1 98 ? 80.113 45.876 15.860 1.00 20.52 98 THR A C 1
ATOM 663 O O . THR A 1 98 ? 79.798 46.208 16.996 1.00 19.85 98 THR A O 1
ATOM 667 N N . SER A 1 99 ? 80.235 46.748 14.891 1.00 16.32 99 SER A N 1
ATOM 668 C CA . SER A 1 99 ? 79.947 48.161 15.083 1.00 17.68 99 SER A CA 1
ATOM 669 C C . SER A 1 99 ? 78.810 48.549 14.140 1.00 20.66 99 SER A C 1
ATOM 670 O O . SER A 1 99 ? 78.838 48.177 12.970 1.00 20.22 99 SER A O 1
ATOM 673 N N . PHE A 1 100 ? 77.828 49.303 14.671 1.00 21.00 100 PHE A N 1
ATOM 674 C CA . PHE A 1 100 ? 76.620 49.721 13.937 1.00 17.45 100 PHE A CA 1
ATOM 675 C C . PHE A 1 100 ? 76.609 51.173 13.493 1.00 21.23 100 PHE A C 1
ATOM 676 O O . PHE A 1 100 ? 76.582 52.091 14.306 1.00 21.04 100 PHE A O 1
ATOM 684 N N . PHE A 1 101 ? 76.611 51.343 12.167 1.00 18.51 101 PHE A N 1
ATOM 685 C CA . PHE A 1 101 ? 76.654 52.675 11.547 1.00 18.06 101 PHE A CA 1
ATOM 686 C C . PHE A 1 101 ? 75.300 53.248 11.153 1.00 20.80 101 PHE A C 1
ATOM 687 O O . PHE A 1 101 ? 75.062 54.450 11.289 1.00 19.40 101 PHE A O 1
ATOM 695 N N . ARG A 1 102 ? 74.450 52.378 10.638 1.00 20.29 102 ARG A N 1
ATOM 696 C CA . ARG A 1 102 ? 73.143 52.801 10.180 1.00 20.39 102 ARG A CA 1
ATOM 697 C C . ARG A 1 102 ? 72.227 51.608 10.294 1.00 24.45 102 ARG A C 1
ATOM 698 O O . ARG A 1 102 ? 72.621 50.476 10.000 1.00 23.10 102 ARG A O 1
ATOM 706 N N . PRO A 1 103 ? 71.002 51.848 10.770 1.00 25.22 103 PRO A N 1
ATOM 707 C CA . PRO A 1 103 ? 70.035 50.745 10.965 1.00 26.75 103 PRO A CA 1
ATOM 708 C C . PRO A 1 103 ? 69.467 50.229 9.660 1.00 26.47 103 PRO A C 1
ATOM 709 O O . PRO A 1 103 ? 69.504 50.884 8.622 1.00 24.84 103 PRO A O 1
ATOM 713 N N . VAL A 1 104 ? 68.941 49.046 9.719 1.00 21.11 104 VAL A N 1
ATOM 714 C CA . VAL A 1 104 ? 68.310 48.519 8.553 1.00 20.27 104 VAL A CA 1
ATOM 715 C C . VAL A 1 104 ? 66.868 48.222 8.984 1.00 29.75 104 VAL A C 1
ATOM 716 O O . VAL A 1 104 ? 66.635 47.551 9.998 1.00 21.67 104 VAL A O 1
ATOM 720 N N . LYS A 1 105 ? 65.896 48.716 8.215 1.00 25.08 105 LYS A N 1
ATOM 721 C CA . LYS A 1 105 ? 64.495 48.486 8.541 1.00 19.98 105 LYS A CA 1
ATOM 722 C C . LYS A 1 105 ? 63.870 47.404 7.691 1.00 24.07 105 LYS A C 1
ATOM 723 O O . LYS A 1 105 ? 63.011 46.652 8.146 1.00 26.63 105 LYS A O 1
ATOM 729 N N . GLU A 1 106 ? 64.309 47.280 6.450 1.00 20.93 106 GLU A N 1
ATOM 730 C CA . GLU A 1 106 ? 63.721 46.258 5.611 1.00 23.37 106 GLU A CA 1
ATOM 731 C C . GLU A 1 106 ? 64.604 45.962 4.403 1.00 24.71 106 GLU A C 1
ATOM 732 O O . GLU A 1 106 ? 65.626 46.624 4.219 1.00 27.87 106 GLU A O 1
ATOM 738 N N . GLY A 1 107 ? 64.206 44.972 3.600 1.00 25.42 107 GLY A N 1
ATOM 739 C CA . GLY A 1 107 ? 64.974 44.554 2.427 1.00 24.91 107 GLY A CA 1
ATOM 740 C C . GLY A 1 107 ? 65.829 43.362 2.797 1.00 26.96 107 GLY A C 1
ATOM 741 O O . GLY A 1 107 ? 65.325 42.370 3.318 1.00 24.89 107 GLY A O 1
ATOM 742 N N . HIS A 1 108 ? 67.129 43.494 2.556 1.00 27.06 108 HIS A N 1
ATOM 743 C CA . HIS A 1 108 ? 68.073 42.456 2.930 1.00 27.90 108 HIS A CA 1
ATOM 744 C C . HIS A 1 108 ? 69.278 43.065 3.592 1.00 26.23 108 HIS A C 1
ATOM 745 O O . HIS A 1 108 ? 69.519 44.275 3.535 1.00 23.75 108 HIS A O 1
ATOM 752 N N . VAL A 1 109 ? 70.024 42.141 4.174 1.00 23.53 109 VAL A N 1
ATOM 753 C CA . VAL A 1 109 ? 71.308 42.424 4.755 1.00 24.60 109 VAL A CA 1
ATOM 754 C C . VAL A 1 109 ? 72.243 41.516 3.976 1.00 23.18 109 VAL A C 1
ATOM 755 O O . VAL A 1 109 ? 72.018 40.302 3.885 1.00 21.91 109 VAL A O 1
ATOM 759 N N . ARG A 1 110 ? 73.273 42.148 3.430 1.00 24.01 110 ARG A N 1
ATOM 760 C CA . ARG A 1 110 ? 74.239 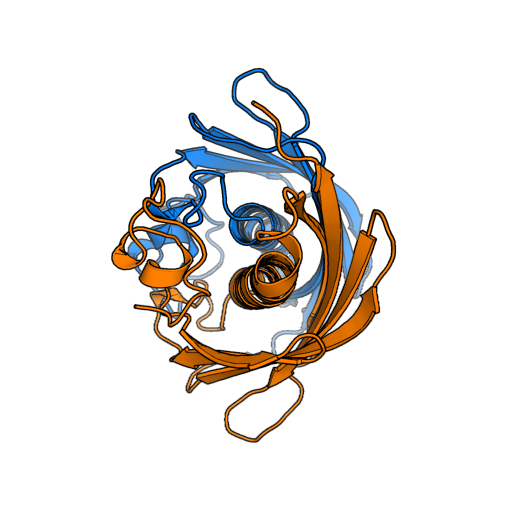41.434 2.636 1.00 23.77 110 ARG A CA 1
ATOM 761 C C . ARG A 1 110 ? 75.594 41.568 3.298 1.00 21.38 110 ARG A C 1
ATOM 762 O O . ARG A 1 110 ? 76.037 42.678 3.593 1.00 24.10 110 ARG A O 1
ATOM 770 N N . ALA A 1 111 ? 76.191 40.412 3.540 1.00 20.20 111 ALA A N 1
ATOM 771 C CA . ALA A 1 111 ? 77.477 40.362 4.218 1.00 20.88 111 ALA A CA 1
ATOM 772 C C . ALA A 1 111 ? 78.624 39.905 3.344 1.00 25.42 111 ALA A C 1
ATOM 773 O O . ALA A 1 111 ? 78.489 38.939 2.573 1.00 24.77 111 ALA A O 1
ATOM 775 N N . GLU A 1 112 ? 79.760 40.579 3.513 1.00 24.31 112 GLU A N 1
ATOM 776 C CA . GLU A 1 112 ? 80.966 40.191 2.784 1.00 23.56 112 GLU A CA 1
ATOM 777 C C . GLU A 1 112 ? 82.116 40.081 3.742 1.00 22.00 112 GLU A C 1
ATOM 778 O O . GLU A 1 112 ? 82.533 41.073 4.361 1.00 23.87 112 GLU A O 1
ATOM 784 N N . ALA A 1 113 ? 82.624 38.856 3.797 1.00 20.29 113 ALA A N 1
ATOM 785 C CA . ALA A 1 113 ? 83.740 38.524 4.654 1.00 21.32 113 ALA A CA 1
ATOM 786 C C . ALA A 1 113 ? 85.029 38.398 3.863 1.00 28.17 113 ALA A C 1
ATOM 787 O O . ALA A 1 113 ? 85.114 37.575 2.935 1.00 27.36 113 ALA A O 1
ATOM 789 N N . VAL A 1 114 ? 86.023 39.194 4.262 1.00 22.05 114 VAL A N 1
ATOM 790 C CA . VAL A 1 114 ? 87.329 39.131 3.597 1.00 18.25 114 VAL A CA 1
ATOM 791 C C . VAL A 1 114 ? 88.363 38.661 4.608 1.00 24.71 114 VAL A C 1
ATOM 792 O O . VAL A 1 114 ? 88.525 39.236 5.695 1.00 22.45 114 VAL A O 1
ATOM 802 N N . ARG A 1 115 ? 89.064 37.587 4.297 1.00 21.34 115 ARG A N 1
ATOM 803 C CA . ARG A 1 115 ? 90.059 37.114 5.232 1.00 19.45 115 ARG A CA 1
ATOM 804 C C . ARG A 1 115 ? 91.263 38.042 5.290 1.00 30.13 115 ARG A C 1
ATOM 805 O O . ARG A 1 115 ? 91.848 38.388 4.241 1.00 23.83 115 ARG A O 1
ATOM 813 N N . ILE A 1 116 ? 91.680 38.450 6.498 1.00 21.19 116 ILE A N 1
ATOM 814 C CA . ILE A 1 116 ? 92.844 39.325 6.515 1.00 22.12 116 ILE A CA 1
ATOM 815 C C . ILE A 1 116 ? 94.061 38.687 7.183 1.00 25.29 116 ILE A C 1
ATOM 816 O O . ILE A 1 116 ? 95.196 39.151 7.053 1.00 25.09 116 ILE A O 1
ATOM 821 N N . HIS A 1 117 ? 93.851 37.605 7.896 1.00 20.80 117 HIS A N 1
ATOM 822 C CA . HIS A 1 117 ? 94.988 36.957 8.488 1.00 20.76 117 HIS A CA 1
ATOM 823 C C . HIS A 1 117 ? 94.638 35.495 8.708 1.00 25.20 117 HIS A C 1
ATOM 824 O O . HIS A 1 117 ? 93.557 35.186 9.153 1.00 25.34 117 HIS A O 1
ATOM 831 N N . ALA A 1 118 ? 95.528 34.564 8.359 1.00 22.05 118 ALA A N 1
ATOM 832 C CA . ALA A 1 118 ? 95.280 33.161 8.527 1.00 19.83 118 ALA A CA 1
ATOM 833 C C . ALA A 1 118 ? 96.425 32.545 9.309 1.00 29.03 118 ALA A C 1
ATOM 834 O O . ALA A 1 118 ? 97.345 31.983 8.730 1.00 30.01 118 ALA A O 1
ATOM 836 N N . GLY A 1 119 ? 96.398 32.650 10.618 1.00 23.23 119 GLY A N 1
ATOM 837 C CA . GLY A 1 119 ? 97.462 32.081 11.388 1.00 22.08 119 GLY A CA 1
ATOM 838 C C . GLY A 1 119 ? 97.250 30.610 11.637 1.00 24.33 119 GLY A C 1
ATOM 839 O O . GLY A 1 119 ? 96.239 30.046 11.254 1.00 26.98 119 GLY A O 1
ATOM 840 N N . SER A 1 120 ? 98.185 29.988 12.320 1.00 22.30 120 SER A N 1
ATOM 841 C CA . SER A 1 120 ? 98.031 28.581 12.629 1.00 23.96 120 SER A CA 1
ATOM 842 C C . SER A 1 120 ? 96.962 28.339 13.687 1.00 28.22 120 SER A C 1
ATOM 843 O O . SER A 1 120 ? 96.368 27.259 13.772 1.00 25.84 120 SER A O 1
ATOM 846 N N . THR A 1 121 ? 96.733 29.336 14.540 1.00 23.80 121 THR A N 1
ATOM 847 C CA . THR A 1 121 ? 95.750 29.132 15.589 1.00 23.14 121 THR A CA 1
ATOM 848 C C . THR A 1 121 ? 94.516 30.040 15.463 1.00 28.15 121 THR A C 1
ATOM 849 O O . THR A 1 121 ? 93.471 29.763 16.055 1.00 24.86 121 THR A O 1
ATOM 853 N N . THR A 1 122 ? 94.669 31.118 14.700 1.00 21.99 122 THR A N 1
ATOM 854 C CA . THR A 1 122 ? 93.616 32.081 14.565 1.00 21.74 122 THR A CA 1
ATOM 855 C C . THR A 1 122 ? 93.539 32.665 13.177 1.00 23.42 122 THR A C 1
ATOM 856 O O . THR A 1 122 ? 94.554 33.042 12.582 1.00 21.32 122 THR A O 1
ATOM 860 N N . TRP A 1 123 ? 92.314 32.767 12.667 1.00 20.66 123 TRP A N 1
ATOM 861 C CA . TRP A 1 123 ? 92.062 33.409 11.385 1.00 17.65 123 TRP A CA 1
ATOM 862 C C . TRP A 1 123 ? 91.268 34.652 11.693 1.00 23.62 123 TRP A C 1
ATOM 863 O O . TRP A 1 123 ? 90.450 34.685 12.644 1.00 25.41 123 TRP A O 1
ATOM 874 N N . PHE A 1 124 ? 91.465 35.665 10.873 1.00 18.88 124 PHE A N 1
ATOM 875 C CA . PHE A 1 124 ? 90.765 36.915 11.087 1.00 17.08 124 PHE A CA 1
ATOM 876 C C . PHE A 1 124 ? 90.104 37.384 9.807 1.00 20.47 124 PHE A C 1
ATOM 877 O O . PHE A 1 124 ? 90.721 37.432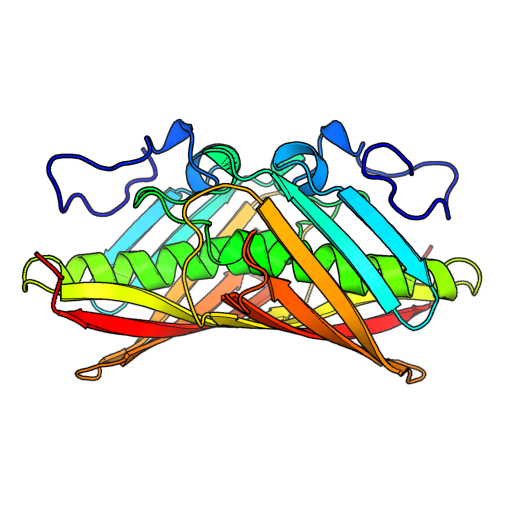 8.743 1.00 19.78 124 PHE A O 1
ATOM 885 N N . TRP A 1 125 ? 88.821 37.714 9.932 1.00 18.17 125 TRP A N 1
ATOM 886 C CA . TRP A 1 125 ? 88.020 38.168 8.827 1.00 16.08 125 TRP A CA 1
ATOM 887 C C . TRP A 1 125 ? 87.316 39.471 9.142 1.00 22.14 125 TRP A C 1
ATOM 888 O O . TRP A 1 125 ? 86.803 39.659 10.258 1.00 21.21 125 TRP A O 1
ATOM 899 N N . ASP A 1 126 ? 87.272 40.369 8.149 1.00 18.23 126 ASP A N 1
ATOM 900 C CA . ASP A 1 126 ? 86.551 41.629 8.234 1.00 19.60 126 ASP A CA 1
ATOM 901 C C . ASP A 1 126 ? 85.243 41.434 7.505 1.00 21.55 126 ASP A C 1
ATOM 902 O O . ASP A 1 126 ? 85.232 41.076 6.323 1.00 24.77 126 ASP A O 1
ATOM 907 N N . VAL A 1 127 ? 84.149 41.677 8.198 1.00 19.39 127 VAL A N 1
ATOM 908 C CA . VAL A 1 127 ? 82.857 41.524 7.568 1.00 16.31 127 VAL A CA 1
ATOM 909 C C . VAL A 1 127 ? 82.159 42.843 7.443 1.00 21.50 127 VAL A C 1
ATOM 910 O O . VAL A 1 127 ? 82.089 43.642 8.380 1.00 25.80 127 VAL A O 1
ATOM 914 N N . SER A 1 128 ? 81.672 43.090 6.240 1.00 19.57 128 SER A N 1
ATOM 915 C CA . SER A 1 128 ? 80.925 44.312 5.934 1.00 18.55 128 SER A CA 1
ATOM 916 C C . SER A 1 128 ? 79.473 43.906 5.687 1.00 20.06 128 SER A C 1
ATOM 917 O O . SER A 1 128 ? 79.185 42.945 4.974 1.00 20.77 128 SER A O 1
ATOM 922 N N . LEU A 1 129 ? 78.575 44.606 6.326 1.00 18.20 129 LEU A N 1
ATOM 923 C CA . LEU A 1 129 ? 77.149 44.278 6.193 1.00 20.43 129 LEU A CA 1
ATOM 924 C C . LEU A 1 129 ? 76.439 45.457 5.565 1.00 24.72 129 LEU A C 1
ATOM 925 O O . LEU A 1 129 ? 76.441 46.565 6.133 1.00 21.62 129 LEU A O 1
ATOM 930 N N . ARG A 1 130 ? 75.867 45.222 4.379 1.00 23.85 130 ARG A N 1
ATOM 931 C CA . ARG A 1 130 ? 75.208 46.318 3.666 1.00 21.91 130 ARG A CA 1
ATOM 932 C C . ARG A 1 130 ? 73.716 46.137 3.447 1.00 21.48 130 ARG A C 1
ATOM 933 O O . ARG A 1 130 ? 73.198 45.022 3.507 1.00 22.03 130 ARG A O 1
ATOM 941 N N . ASP A 1 131 ? 73.064 47.279 3.186 1.00 24.16 131 ASP A N 1
ATOM 942 C CA . ASP A 1 131 ? 71.642 47.305 2.901 1.00 23.67 131 ASP A CA 1
ATOM 943 C C . ASP A 1 131 ? 71.419 47.189 1.399 1.00 32.66 131 ASP A C 1
ATOM 944 O O . ASP A 1 131 ? 72.357 47.054 0.611 1.00 28.97 131 ASP A O 1
ATOM 949 N N . ASP A 1 132 ? 70.155 47.236 1.003 1.00 29.27 132 ASP A N 1
ATOM 950 C CA . ASP A 1 132 ? 69.844 47.093 -0.387 1.00 24.19 132 ASP A CA 1
ATOM 951 C C . ASP A 1 132 ? 70.390 48.248 -1.197 1.00 33.55 132 ASP A C 1
ATOM 952 O O . ASP A 1 132 ? 70.646 48.133 -2.373 1.00 39.65 132 ASP A O 1
ATOM 957 N N . ALA A 1 133 ? 70.615 49.382 -0.596 1.00 29.48 133 ALA A N 1
ATOM 958 C CA . ALA A 1 133 ? 71.149 50.459 -1.389 1.00 25.51 133 ALA A CA 1
ATOM 959 C C . ALA A 1 133 ? 72.671 50.412 -1.456 1.00 33.76 133 ALA A C 1
ATOM 960 O O . ALA A 1 133 ? 73.310 51.313 -1.994 1.00 35.03 133 ALA A O 1
ATOM 962 N N . GLY A 1 134 ? 73.255 49.368 -0.887 1.00 29.81 134 GLY A N 1
ATOM 963 C CA . GLY A 1 134 ? 74.697 49.223 -0.853 1.00 28.46 134 GLY A CA 1
ATOM 964 C C . GLY A 1 134 ? 75.346 50.021 0.289 1.00 28.94 134 GLY A C 1
ATOM 965 O O . GLY A 1 134 ? 76.565 50.091 0.418 1.00 31.27 134 GLY A O 1
ATOM 966 N N . ARG A 1 135 ? 74.561 50.625 1.157 1.00 25.62 135 ARG A N 1
ATOM 967 C CA . ARG A 1 135 ? 75.177 51.355 2.247 1.00 24.96 135 ARG A CA 1
ATOM 968 C C . ARG A 1 135 ? 75.758 50.442 3.311 1.00 24.59 135 ARG A C 1
ATOM 969 O O . ARG A 1 135 ? 75.202 49.387 3.596 1.00 22.29 135 ARG A O 1
ATOM 977 N N . LEU A 1 136 ? 76.864 50.891 3.890 1.00 21.18 136 LEU A N 1
ATOM 978 C CA . LEU A 1 136 ? 77.573 50.157 4.951 1.00 22.47 136 LEU A CA 1
ATOM 979 C C . LEU A 1 136 ? 76.826 50.426 6.248 1.00 23.36 136 LEU A C 1
ATOM 980 O O . LEU A 1 136 ? 76.900 51.520 6.808 1.00 25.46 136 LEU A O 1
ATOM 985 N N . CYS A 1 137 ? 76.082 49.435 6.708 1.00 21.95 137 CYS A N 1
ATOM 986 C CA . CYS A 1 137 ? 75.245 49.571 7.911 1.00 21.49 137 CYS A CA 1
ATOM 987 C C . CYS A 1 137 ? 75.942 49.125 9.168 1.00 23.24 137 CYS A C 1
ATOM 988 O O . CYS A 1 137 ? 75.736 49.661 10.260 1.00 21.35 137 CYS A O 1
ATOM 991 N N . ALA A 1 138 ? 76.788 48.122 8.970 1.00 19.48 138 ALA A N 1
ATOM 992 C CA . ALA A 1 138 ? 77.584 47.610 10.071 1.00 20.36 138 ALA A CA 1
ATOM 993 C C . ALA A 1 138 ? 78.827 46.875 9.564 1.00 21.61 138 ALA A C 1
ATOM 994 O O . ALA A 1 138 ? 78.876 46.481 8.394 1.00 20.50 138 ALA A O 1
ATOM 996 N N . VAL A 1 139 ? 79.807 46.677 10.466 1.00 17.61 139 VAL A N 1
ATOM 997 C CA . VAL A 1 139 ? 81.013 45.904 10.163 1.00 17.47 139 VAL A CA 1
ATOM 998 C C . VAL A 1 139 ? 81.299 45.009 11.366 1.00 23.88 139 VAL A C 1
ATOM 999 O O . VAL A 1 139 ? 80.930 45.356 12.505 1.00 21.04 139 VAL A O 1
ATOM 1003 N N . SER A 1 140 ? 81.931 43.859 11.149 1.00 19.28 140 SER A N 1
ATOM 1004 C CA . SER A 1 140 ? 82.263 42.953 12.263 1.00 17.56 140 SER A CA 1
ATOM 1005 C C . SER A 1 140 ? 83.663 42.491 12.065 1.00 22.81 140 SER A C 1
ATOM 1006 O O . SER A 1 140 ? 83.971 42.045 10.970 1.00 23.85 140 SER A O 1
ATOM 1011 N N . SER A 1 141 ? 84.463 42.567 13.097 1.00 19.47 141 SER A N 1
ATOM 1012 C CA . SER A 1 141 ? 85.838 42.035 13.068 1.00 19.28 141 SER A CA 1
ATOM 1013 C C . SER A 1 141 ? 85.744 40.661 13.738 1.00 24.61 141 SER A C 1
ATOM 1014 O O . SER A 1 141 ? 85.411 40.535 14.909 1.00 22.65 141 SER A O 1
ATOM 1017 N N . MET A 1 142 ? 86.007 39.597 13.000 1.00 18.19 142 MET A N 1
ATOM 1018 C CA . MET A 1 142 ? 85.845 38.276 13.562 1.00 17.64 142 MET A CA 1
ATOM 1019 C C . MET A 1 142 ? 87.157 37.588 13.717 1.00 21.63 142 MET A C 1
ATOM 1020 O O . MET A 1 142 ? 87.942 37.534 12.787 1.00 21.83 142 MET A O 1
ATOM 1025 N N . SER A 1 143 ? 87.358 37.041 14.877 1.00 17.80 143 SER A N 1
ATOM 1026 C CA . SER A 1 143 ? 88.561 36.301 15.162 1.00 18.17 143 SER A CA 1
ATOM 1027 C C . SER A 1 143 ? 88.117 34.855 15.331 1.00 26.49 143 SER A C 1
ATOM 1028 O O . SER A 1 143 ? 87.257 34.551 16.187 1.00 22.75 143 SER A O 1
ATOM 1031 N N . ILE A 1 144 ? 88.693 33.962 14.515 1.00 18.95 144 ILE A N 1
ATOM 1032 C CA . ILE A 1 144 ? 88.293 32.576 14.537 1.00 18.17 144 ILE A CA 1
ATOM 1033 C C . ILE A 1 144 ? 89.393 31.692 15.062 1.00 23.34 144 ILE A C 1
ATOM 1034 O O . ILE A 1 144 ? 90.482 31.716 14.501 1.00 22.40 144 ILE A O 1
ATOM 1039 N N . ALA A 1 145 ? 89.107 30.931 16.129 1.00 20.24 145 ALA A N 1
ATOM 1040 C CA . ALA A 1 145 ? 90.139 30.047 16.675 1.00 21.05 145 ALA A CA 1
ATOM 1041 C C . ALA A 1 145 ? 90.183 28.759 15.857 1.00 30.12 145 ALA A C 1
ATOM 1042 O O . ALA A 1 145 ? 89.124 28.168 15.556 1.00 24.82 145 ALA A O 1
ATOM 1044 N N . VAL A 1 146 ? 91.389 28.319 15.473 1.00 24.55 146 VAL A N 1
ATOM 1045 C CA . VAL A 1 146 ? 91.475 27.076 14.717 1.00 23.62 146 VAL A CA 1
ATOM 1046 C C . VAL A 1 146 ? 92.187 26.109 15.611 1.00 30.92 146 VAL A C 1
ATOM 1047 O O . VAL A 1 146 ? 93.262 26.473 16.101 1.00 24.42 146 VAL A O 1
ATOM 1051 N N . ARG A 1 147 ? 91.585 24.939 15.854 1.00 27.71 147 ARG A N 1
ATOM 1052 C CA . ARG A 1 147 ? 92.213 23.981 16.744 1.00 26.35 147 ARG A CA 1
ATOM 1053 C C . ARG A 1 147 ? 92.019 22.619 16.162 1.00 33.22 147 ARG A C 1
ATOM 1054 O O . ARG A 1 147 ? 91.201 22.452 15.272 1.00 33.99 147 ARG A O 1
ATOM 1062 N N . PRO A 1 148 ? 92.782 21.650 16.665 1.00 38.45 148 PRO A N 1
ATOM 1063 C CA . PRO A 1 148 ? 92.653 20.276 16.155 1.00 37.31 148 PRO A CA 1
ATOM 1064 C C . PRO A 1 148 ? 91.421 19.641 16.799 1.00 40.33 148 PRO A C 1
ATOM 1065 O O . PRO A 1 148 ? 91.217 19.826 18.020 1.00 42.59 148 PRO A O 1
ATOM 1069 N N . ARG A 1 149 ? 90.584 18.950 15.992 1.00 40.14 149 ARG A N 1
ATOM 1070 C CA . ARG A 1 149 ? 89.348 18.303 16.479 1.00 43.27 149 ARG A CA 1
ATOM 1071 C C . ARG A 1 149 ? 89.567 17.328 17.599 1.00 57.10 149 ARG A C 1
ATOM 1072 O O . ARG A 1 149 ? 90.514 16.559 17.557 1.00 62.32 149 ARG A O 1
ATOM 1080 N N . ARG A 1 150 ? 88.702 17.329 18.588 1.00 59.81 150 ARG A N 1
ATOM 1081 C CA . ARG A 1 150 ? 88.904 16.363 19.642 1.00 64.93 150 ARG A CA 1
ATOM 1082 C C . ARG A 1 150 ? 88.388 15.010 19.132 1.00 88.86 150 ARG A C 1
ATOM 1083 O O . ARG A 1 150 ? 88.747 13.901 19.596 1.00 92.75 150 ARG A O 1
ATOM 1091 N N . ASP A 1 151 ? 87.542 15.197 18.106 1.00 90.57 151 ASP A N 1
ATOM 1092 C CA . ASP A 1 151 ? 86.774 14.220 17.344 1.00 100.00 151 ASP A CA 1
ATOM 1093 C C . ASP A 1 151 ? 87.374 13.879 15.961 1.00 100.00 151 ASP A C 1
ATOM 1094 O O . ASP A 1 151 ? 88.505 13.276 15.903 1.00 100.00 151 ASP A O 1
ATOM 1100 N N . GLY B 1 12 ? 56.081 40.092 27.578 1.00 72.48 12 GLY B N 1
ATOM 1101 C CA . GLY B 1 12 ? 56.267 38.823 26.880 1.00 70.99 12 GLY B CA 1
ATOM 1102 C C . GLY B 1 12 ? 57.647 38.266 27.226 1.00 62.80 12 GLY B C 1
ATOM 1103 O O . GLY B 1 12 ? 57.836 37.117 27.712 1.00 66.77 12 GLY B O 1
ATOM 1104 N N . GLY B 1 13 ? 58.612 39.157 26.978 1.00 32.51 13 GLY B N 1
ATOM 1105 C CA . GLY B 1 13 ? 60.000 38.909 27.295 1.00 28.02 13 GLY B CA 1
ATOM 1106 C C . GLY B 1 13 ? 60.278 39.726 28.530 1.00 26.11 13 GLY B C 1
ATOM 1107 O O . GLY B 1 13 ? 61.355 39.778 29.075 1.00 23.11 13 GLY B O 1
ATOM 1108 N N . ASN B 1 14 ? 59.222 40.413 28.975 1.00 27.72 14 ASN B N 1
ATOM 1109 C CA . ASN B 1 14 ? 59.343 41.268 30.121 1.00 25.56 14 ASN B CA 1
ATOM 1110 C C . ASN B 1 14 ? 60.218 42.489 29.789 1.00 23.37 14 ASN B C 1
ATOM 1111 O O . ASN B 1 14 ? 60.943 43.016 30.603 1.00 23.43 14 ASN B O 1
ATOM 1116 N N . LEU B 1 15 ? 60.151 42.953 28.558 1.00 22.22 15 LEU B N 1
ATOM 1117 C CA . LEU B 1 15 ? 60.925 44.134 28.158 1.00 22.30 15 LEU B CA 1
ATOM 1118 C C . LEU B 1 15 ? 60.306 45.363 28.794 1.00 28.27 15 LEU B C 1
ATOM 1119 O O . LEU B 1 15 ? 59.138 45.368 29.135 1.00 28.73 15 LEU B O 1
ATOM 1124 N N . PRO B 1 16 ? 61.077 46.427 28.972 1.00 26.27 16 PRO B N 1
ATOM 1125 C CA . PRO B 1 16 ? 60.546 47.614 29.621 1.00 25.93 16 PRO B CA 1
ATOM 1126 C C . PRO B 1 16 ? 59.304 48.169 28.934 1.00 27.35 16 PRO B C 1
ATOM 1127 O O . PRO B 1 16 ? 59.280 48.436 27.743 1.00 25.56 16 PRO B O 1
ATOM 1131 N N . ASP B 1 17 ? 58.250 48.378 29.682 1.00 28.09 17 ASP B N 1
ATOM 1132 C CA . ASP B 1 17 ? 57.089 48.919 29.030 1.00 31.27 17 ASP B CA 1
ATOM 1133 C C . ASP B 1 17 ? 57.186 50.424 28.972 1.00 37.60 17 ASP B C 1
ATOM 1134 O O . ASP B 1 17 ? 56.794 51.100 29.926 1.00 39.08 17 ASP B O 1
ATOM 1139 N N . VAL B 1 18 ? 57.694 50.960 27.877 1.00 25.11 18 VAL B N 1
ATOM 1140 C CA . VAL B 1 18 ? 57.873 52.392 27.832 1.00 23.75 18 VAL B CA 1
ATOM 1141 C C . VAL B 1 18 ? 57.018 53.066 26.792 1.00 26.13 18 VAL B C 1
ATOM 1142 O O . VAL B 1 18 ? 56.987 54.295 26.685 1.00 31.71 18 VAL B O 1
ATOM 1146 N N . ALA B 1 19 ? 56.360 52.266 25.983 1.00 27.16 19 ALA B N 1
ATOM 1147 C CA . ALA B 1 19 ? 55.583 52.937 24.980 1.00 28.67 19 ALA B CA 1
ATOM 1148 C C . ALA B 1 19 ? 54.306 52.222 24.763 1.00 30.56 19 ALA B C 1
ATOM 1149 O O . ALA B 1 19 ? 54.183 51.038 25.049 1.00 28.60 19 ALA B O 1
ATOM 1151 N N . SER B 1 20 ? 53.383 52.967 24.200 1.00 34.59 20 SER B N 1
ATOM 1152 C CA . SER B 1 20 ? 52.061 52.449 23.916 1.00 39.44 20 SER B CA 1
ATOM 1153 C C . SER B 1 20 ? 52.024 51.428 22.791 1.00 40.97 20 SER B C 1
ATOM 1154 O O . SER B 1 20 ? 51.315 50.429 22.846 1.00 43.27 20 SER B O 1
ATOM 1157 N N . HIS B 1 21 ? 52.797 51.666 21.753 1.00 36.17 21 HIS B N 1
ATOM 1158 C CA . HIS B 1 21 ? 52.824 50.726 20.639 1.00 35.65 21 HIS B CA 1
ATOM 1159 C C . HIS B 1 21 ? 54.263 50.411 20.289 1.00 34.49 21 HIS B C 1
ATOM 1160 O O . HIS B 1 21 ? 55.109 51.288 20.441 1.00 33.44 21 HIS B O 1
ATOM 1167 N N . TYR B 1 22 ? 54.511 49.188 19.820 1.00 28.72 22 TYR B N 1
ATOM 1168 C CA . TYR B 1 22 ? 55.837 48.791 19.389 1.00 27.08 22 TYR B CA 1
ATOM 1169 C C . TYR B 1 22 ? 55.680 48.340 17.974 1.00 25.29 22 TYR B C 1
ATOM 1170 O O . TYR B 1 22 ? 54.698 47.685 17.699 1.00 28.99 22 TYR B O 1
ATOM 1179 N N . PRO B 1 23 ? 56.605 48.668 17.080 1.00 23.70 23 PRO B N 1
ATOM 1180 C CA . PRO B 1 23 ? 56.466 48.205 15.712 1.00 22.83 23 PRO B CA 1
ATOM 1181 C C . PRO B 1 23 ? 56.396 46.700 15.544 1.00 25.38 23 PRO B C 1
ATOM 1182 O O . PRO B 1 23 ? 55.685 46.202 14.666 1.00 22.39 23 PRO B O 1
ATOM 1186 N N . VAL B 1 24 ? 57.136 45.928 16.345 1.00 24.12 24 VAL B N 1
ATOM 1187 C CA . VAL B 1 24 ? 57.070 44.476 16.153 1.00 20.26 24 VAL B CA 1
ATOM 1188 C C . VAL B 1 24 ? 56.658 43.808 17.432 1.00 23.55 24 VAL B C 1
ATOM 1189 O O . VAL B 1 24 ? 57.148 44.193 18.502 1.00 24.16 24 VAL B O 1
ATOM 1193 N N . ALA B 1 25 ? 55.731 42.847 17.324 1.00 25.32 25 ALA B N 1
ATOM 1194 C CA . ALA B 1 25 ? 55.310 42.173 18.517 1.00 24.56 25 ALA B CA 1
ATOM 1195 C C . ALA B 1 25 ? 56.443 41.291 18.983 1.00 26.10 25 ALA B C 1
ATOM 1196 O O . ALA B 1 25 ? 57.133 40.678 18.173 1.00 24.69 25 ALA B O 1
ATOM 1198 N N . TYR B 1 26 ? 56.575 41.199 20.291 1.00 22.71 26 TYR B N 1
ATOM 1199 C CA . TYR B 1 26 ? 57.602 40.412 20.913 1.00 25.95 26 TYR B CA 1
ATOM 1200 C C . TYR B 1 26 ? 57.755 39.019 20.339 1.00 31.51 26 TYR B C 1
ATOM 1201 O O . TYR B 1 26 ? 58.845 38.566 19.987 1.00 28.41 26 TYR B O 1
ATOM 1210 N N . GLU B 1 27 ? 56.646 38.322 20.267 1.00 26.77 27 GLU B N 1
ATOM 1211 C CA . GLU B 1 27 ? 56.670 36.983 19.769 1.00 22.99 27 GLU B CA 1
ATOM 1212 C C . GLU B 1 27 ? 57.210 36.882 18.372 1.00 22.08 27 GLU B C 1
ATOM 1213 O O . GLU B 1 27 ? 57.678 35.826 17.994 1.00 28.51 27 GLU B O 1
ATOM 1224 N N . GLN B 1 28 ? 57.106 37.937 17.604 1.00 18.46 28 GLN B N 1
ATOM 1225 C CA . GLN B 1 28 ? 57.597 37.875 16.234 1.00 20.85 28 GLN B CA 1
ATOM 1226 C C . GLN B 1 28 ? 59.046 38.328 16.066 1.00 24.84 28 GLN B C 1
ATOM 1227 O O . GLN B 1 28 ? 59.660 38.052 15.055 1.00 24.45 28 GLN B O 1
ATOM 1233 N N . THR B 1 29 ? 59.568 39.030 17.043 1.00 23.87 29 THR B N 1
ATOM 1234 C CA . THR B 1 29 ? 60.936 39.515 16.954 1.00 24.40 29 THR B CA 1
ATOM 1235 C C . THR B 1 29 ? 61.934 38.389 17.033 1.00 22.87 29 THR B C 1
ATOM 1236 O O . THR B 1 29 ? 61.594 37.251 17.362 1.00 20.49 29 THR B O 1
ATOM 1240 N N . LEU B 1 30 ? 63.198 38.749 16.790 1.00 20.01 30 LEU B N 1
ATOM 1241 C CA . LEU B 1 30 ? 64.223 37.751 16.922 1.00 18.25 30 LEU B CA 1
ATOM 1242 C C . LEU B 1 30 ? 64.234 37.321 18.401 1.00 18.79 30 LEU B C 1
ATOM 1243 O O . LEU B 1 30 ? 64.364 36.149 18.737 1.00 21.43 30 LEU B O 1
ATOM 1248 N N . ASP B 1 31 ? 64.083 38.288 19.317 1.00 16.75 31 ASP B N 1
ATOM 1249 C CA . ASP B 1 31 ? 64.087 37.982 20.751 1.00 17.72 31 ASP B CA 1
ATOM 1250 C C . ASP B 1 31 ? 63.051 36.947 21.197 1.00 22.28 31 ASP B C 1
ATOM 1251 O O . ASP B 1 31 ? 63.327 36.004 21.958 1.00 20.47 31 ASP B O 1
ATOM 1256 N N . GLY B 1 32 ? 61.838 37.167 20.712 1.00 20.59 32 GLY B N 1
ATOM 1257 C CA . GLY B 1 32 ? 60.709 36.315 21.010 1.00 20.17 32 GLY B CA 1
ATOM 1258 C C . GLY B 1 32 ? 60.879 34.994 20.298 1.00 22.88 32 GLY B C 1
ATOM 1259 O O . GLY B 1 32 ? 60.486 33.942 20.787 1.00 22.59 32 GLY B O 1
ATOM 1260 N N . THR B 1 33 ? 61.490 35.023 19.131 1.00 21.27 33 THR B N 1
ATOM 1261 C CA . THR B 1 33 ? 61.691 33.774 18.412 1.00 21.81 33 THR B CA 1
ATOM 1262 C C . THR B 1 33 ? 62.629 32.806 19.129 1.00 27.97 33 THR B C 1
ATOM 1263 O O . THR B 1 33 ? 62.377 31.598 19.149 1.00 25.27 33 THR B O 1
ATOM 1267 N N . VAL B 1 34 ? 63.725 33.314 19.696 1.00 22.07 34 VAL B N 1
ATOM 1268 C CA . VAL B 1 34 ? 64.720 32.469 20.377 1.00 23.13 34 VAL B CA 1
ATOM 1269 C C . VAL B 1 34 ? 64.358 32.268 21.827 1.00 19.56 34 VAL B C 1
ATOM 1270 O O . VAL B 1 34 ? 64.828 31.347 22.498 1.00 23.51 34 V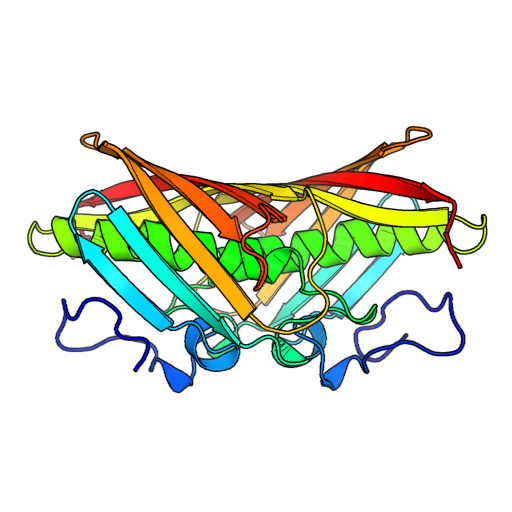AL B O 1
ATOM 1274 N N . GLY B 1 35 ? 63.511 33.146 22.305 1.00 21.87 35 GLY B N 1
ATOM 1275 C CA . GLY B 1 35 ? 63.053 32.982 23.666 1.00 22.24 35 GLY B CA 1
ATOM 1276 C C . GLY B 1 35 ? 63.738 33.757 24.770 1.00 28.71 35 GLY B C 1
ATOM 1277 O O . GLY B 1 35 ? 63.721 33.300 25.920 1.00 24.75 35 GLY B O 1
ATOM 1278 N N . PHE B 1 36 ? 64.285 34.935 24.448 1.00 22.67 36 PHE B N 1
ATOM 1279 C CA . PHE B 1 36 ? 64.916 35.747 25.485 1.00 20.50 36 PHE B CA 1
ATOM 1280 C C . PHE B 1 36 ? 63.890 36.315 26.470 1.00 20.61 36 PHE B C 1
ATOM 1281 O O . PHE B 1 36 ? 62.845 36.821 26.068 1.00 23.21 36 PHE B O 1
ATOM 1289 N N . VAL B 1 37 ? 64.225 36.294 27.755 1.00 20.99 37 VAL B N 1
ATOM 1290 C CA . VAL B 1 37 ? 63.350 36.850 28.764 1.00 20.93 37 VAL B CA 1
ATOM 1291 C C . VAL B 1 37 ? 64.143 37.655 29.757 1.00 22.49 37 VAL B C 1
ATOM 1292 O O . VAL B 1 37 ? 65.129 37.157 30.296 1.00 21.31 37 VAL B O 1
ATOM 1296 N N . ILE B 1 38 ? 63.667 38.890 30.000 1.00 21.27 38 ILE B N 1
ATOM 1297 C CA . ILE B 1 38 ? 64.333 39.736 30.963 1.00 20.52 38 ILE B CA 1
ATOM 1298 C C . ILE B 1 38 ? 63.905 39.345 32.356 1.00 23.19 38 ILE B C 1
ATOM 1299 O O . ILE B 1 38 ? 62.730 39.126 32.594 1.00 24.43 38 ILE B O 1
ATOM 1304 N N . ASP B 1 39 ? 64.851 39.196 33.259 1.00 23.03 39 ASP B N 1
ATOM 1305 C CA . ASP B 1 39 ? 64.528 38.811 34.630 1.00 22.83 39 ASP B CA 1
ATOM 1306 C C . ASP B 1 39 ? 64.544 40.063 35.534 1.00 34.14 39 ASP B C 1
ATOM 1307 O O . ASP B 1 39 ? 63.516 40.572 35.922 1.00 42.63 39 ASP B O 1
ATOM 1316 N N . GLU B 1 40 ? 65.688 40.643 35.835 1.00 27.74 40 GLU B N 1
ATOM 1317 C CA . GLU B 1 40 ? 65.688 41.864 36.629 1.00 26.75 40 GLU B CA 1
ATOM 1318 C C . GLU B 1 40 ? 66.107 43.045 35.768 1.00 26.93 40 GLU B C 1
ATOM 1319 O O . GLU B 1 40 ? 66.804 42.900 34.774 1.00 24.34 40 GLU B O 1
ATOM 1325 N N . MET B 1 41 ? 65.709 44.223 36.192 1.00 25.81 41 MET B N 1
ATOM 1326 C CA . MET B 1 41 ? 66.084 45.443 35.516 1.00 24.55 41 MET B CA 1
ATOM 1327 C C . MET B 1 41 ? 66.068 46.661 36.411 1.00 28.65 41 MET B C 1
ATOM 1328 O O . MET B 1 41 ? 65.022 47.036 36.894 1.00 31.17 41 MET B O 1
ATOM 1333 N N . THR B 1 42 ? 67.217 47.299 36.540 1.00 23.74 42 THR B N 1
ATOM 1334 C CA . THR B 1 42 ? 67.403 48.537 37.266 1.00 21.98 42 THR B CA 1
ATOM 1335 C C . THR B 1 42 ? 68.295 49.400 36.391 1.00 30.62 42 THR B C 1
ATOM 1336 O O . THR B 1 42 ? 68.776 48.945 35.338 1.00 29.02 42 THR B O 1
ATOM 1340 N N . PRO B 1 43 ? 68.523 50.646 36.795 1.00 27.48 43 PRO B N 1
ATOM 1341 C CA . PRO B 1 43 ? 69.335 51.520 35.975 1.00 25.67 43 PRO B CA 1
ATOM 1342 C C . PRO B 1 43 ? 70.763 51.104 35.847 1.00 23.53 43 PRO B C 1
ATOM 1343 O O . PRO B 1 43 ? 71.427 51.461 34.878 1.00 24.56 43 PRO B O 1
ATOM 1347 N N . GLU B 1 44 ? 71.234 50.351 36.813 1.00 21.79 44 GLU B N 1
ATOM 1348 C CA . GLU B 1 44 ? 72.618 49.976 36.717 1.00 25.57 44 GLU B CA 1
ATOM 1349 C C . GLU B 1 44 ? 72.875 48.526 36.482 1.00 26.83 44 GLU B C 1
ATOM 1350 O O . GLU B 1 44 ? 74.045 48.142 36.399 1.00 25.65 44 GLU B O 1
ATOM 1356 N N . ARG B 1 45 ? 71.808 47.740 36.402 1.00 21.68 45 ARG B N 1
ATOM 1357 C CA . ARG B 1 45 ? 72.077 46.336 36.228 1.00 23.65 45 ARG B CA 1
ATOM 1358 C C . ARG B 1 45 ? 70.842 45.598 35.791 1.00 28.24 45 ARG B C 1
ATOM 1359 O O . ARG B 1 45 ? 69.756 45.900 36.229 1.00 25.32 45 ARG B O 1
ATOM 1367 N N . ALA B 1 46 ? 71.010 44.626 34.922 1.00 20.45 46 ALA B N 1
ATOM 1368 C CA . ALA B 1 46 ? 69.863 43.888 34.458 1.00 19.03 46 ALA B CA 1
ATOM 1369 C C . ALA B 1 46 ? 70.276 42.464 34.128 1.00 24.97 46 ALA B C 1
ATOM 1370 O O . ALA B 1 46 ? 71.456 42.155 33.902 1.00 21.79 46 ALA B O 1
ATOM 1372 N N . THR B 1 47 ? 69.278 41.585 34.107 1.00 23.19 47 THR B N 1
ATOM 1373 C CA . THR B 1 47 ? 69.539 40.189 33.812 1.00 18.32 47 THR B CA 1
ATOM 1374 C C . THR B 1 47 ? 68.489 39.667 32.864 1.00 21.36 47 THR B C 1
ATOM 1375 O O . THR B 1 47 ? 67.362 40.150 32.788 1.00 19.04 47 THR B O 1
ATOM 1379 N N . ALA B 1 48 ? 68.889 38.627 32.146 1.00 22.38 48 ALA B N 1
ATOM 1380 C CA . ALA B 1 48 ? 68.005 37.955 31.211 1.00 19.00 48 ALA B CA 1
ATOM 1381 C C . ALA B 1 48 ? 68.524 36.548 30.975 1.00 22.03 48 ALA B C 1
ATOM 1382 O O . ALA B 1 48 ? 69.667 36.214 31.300 1.00 21.28 48 ALA B O 1
ATOM 1384 N N . SER B 1 49 ? 67.675 35.705 30.402 1.00 24.68 49 SER B N 1
ATOM 1385 C CA . SER B 1 49 ? 68.090 34.342 30.150 1.00 22.31 49 SER B CA 1
ATOM 1386 C C . SER B 1 49 ? 67.284 33.747 29.029 1.00 22.32 49 SER B C 1
ATOM 1387 O O . SER B 1 49 ? 66.284 34.320 28.579 1.00 22.53 49 SER B O 1
ATOM 1390 N N . VAL B 1 50 ? 67.746 32.572 28.595 1.00 19.01 50 VAL B N 1
ATOM 1391 C CA . VAL B 1 50 ? 67.065 31.908 27.519 1.00 18.07 50 VAL B CA 1
ATOM 1392 C C . VAL B 1 50 ? 67.301 30.424 27.630 1.00 22.79 50 VAL B C 1
ATOM 1393 O O . VAL B 1 50 ? 68.395 30.023 28.079 1.00 21.21 50 VAL B O 1
ATOM 1397 N N . GLU B 1 51 ? 66.285 29.618 27.243 1.00 20.40 51 GLU B N 1
ATOM 1398 C CA . GLU B 1 51 ? 66.493 28.162 27.278 1.00 21.22 51 GLU B CA 1
ATOM 1399 C C . GLU B 1 51 ? 67.188 27.786 25.987 1.00 25.34 51 GLU B C 1
ATOM 1400 O O . GLU B 1 51 ? 66.797 28.282 24.926 1.00 25.83 51 GLU B O 1
ATOM 1406 N N . VAL B 1 52 ? 68.193 26.919 26.055 1.00 23.25 52 VAL B N 1
ATOM 1407 C CA . VAL B 1 52 ? 68.822 26.500 24.812 1.00 22.11 52 VAL B CA 1
ATOM 1408 C C . VAL B 1 52 ? 67.849 25.579 24.020 1.00 28.00 52 VAL B C 1
ATOM 1409 O O . VAL B 1 52 ? 67.290 24.626 24.564 1.00 25.60 52 VAL B O 1
ATOM 1413 N N . THR B 1 53 ? 67.603 25.871 22.742 1.00 20.86 53 THR B N 1
ATOM 1414 C CA . THR B 1 53 ? 66.792 25.017 21.880 1.00 21.52 53 THR B CA 1
ATOM 1415 C C . THR B 1 53 ? 67.572 24.950 20.577 1.00 28.44 53 THR B C 1
ATOM 1416 O O . THR B 1 53 ? 68.553 25.664 20.444 1.00 23.93 53 THR B O 1
ATOM 1420 N N . ASP B 1 54 ? 67.173 24.154 19.604 1.00 22.45 54 ASP B N 1
ATOM 1421 C CA . ASP B 1 54 ? 67.944 24.171 18.375 1.00 20.79 54 ASP B CA 1
ATOM 1422 C C . ASP B 1 54 ? 67.890 25.522 17.710 1.00 23.53 54 ASP B C 1
ATOM 1423 O O . ASP B 1 54 ? 68.773 25.862 16.935 1.00 25.01 54 ASP B O 1
ATOM 1428 N N . THR B 1 55 ? 66.854 26.292 18.017 1.00 22.18 55 THR B N 1
ATOM 1429 C CA . THR B 1 55 ? 66.690 27.608 17.428 1.00 18.80 55 THR B CA 1
ATOM 1430 C C . THR B 1 55 ? 67.842 28.499 17.834 1.00 22.84 55 THR B C 1
ATOM 1431 O O . THR B 1 55 ? 68.157 29.457 17.150 1.00 23.81 55 THR B O 1
ATOM 1435 N N . LEU B 1 56 ? 68.475 28.173 18.953 1.00 20.42 56 LEU B N 1
ATOM 1436 C CA . LEU B 1 56 ? 69.600 28.971 19.459 1.00 20.72 56 LEU B CA 1
ATOM 1437 C C . LEU B 1 56 ? 70.957 28.410 19.056 1.00 22.67 56 LEU B C 1
ATOM 1438 O O . LEU B 1 56 ? 72.008 28.974 19.324 1.00 20.57 56 LEU B O 1
ATOM 1443 N N . ARG B 1 57 ? 70.949 27.246 18.421 1.00 20.62 57 ARG B N 1
ATOM 1444 C CA . ARG B 1 57 ? 72.206 26.622 18.065 1.00 22.55 57 ARG B CA 1
ATOM 1445 C C . ARG B 1 57 ? 72.591 26.813 16.601 1.00 22.29 57 ARG B C 1
ATOM 1446 O O . ARG B 1 57 ? 71.805 27.271 15.764 1.00 23.20 57 ARG B O 1
ATOM 1454 N N . GLN B 1 58 ? 73.827 26.417 16.308 1.00 19.03 58 GLN B N 1
ATOM 1455 C CA . GLN B 1 58 ? 74.314 26.397 14.940 1.00 19.81 58 GLN B CA 1
ATOM 1456 C C . GLN B 1 58 ? 74.349 24.901 14.568 1.00 25.70 58 GLN B C 1
ATOM 1457 O O . GLN B 1 58 ? 74.127 24.035 15.425 1.00 23.57 58 GLN B O 1
ATOM 1463 N N . ARG B 1 59 ? 74.660 24.572 13.319 1.00 24.93 59 ARG B N 1
ATOM 1464 C CA . ARG B 1 59 ? 74.670 23.183 12.850 1.00 25.08 59 ARG B CA 1
ATOM 1465 C C . ARG B 1 59 ? 75.548 22.218 13.585 1.00 28.02 59 ARG B C 1
ATOM 1466 O O . ARG B 1 59 ? 75.321 21.015 13.514 1.00 28.67 59 ARG B O 1
ATOM 1474 N N . TRP B 1 60 ? 76.548 22.737 14.264 1.00 24.80 60 TRP B N 1
ATOM 1475 C CA . TRP B 1 60 ? 77.439 21.901 15.020 1.00 21.16 60 TRP B CA 1
ATOM 1476 C C . TRP B 1 60 ? 76.882 21.569 16.390 1.00 29.17 60 TRP B C 1
ATOM 1477 O O . TRP B 1 60 ? 77.568 20.907 17.167 1.00 29.23 60 TRP B O 1
ATOM 1488 N N . GLY B 1 61 ? 75.661 22.006 16.712 1.00 24.97 61 GLY B N 1
ATOM 1489 C CA . GLY B 1 61 ? 75.063 21.657 17.999 1.00 22.28 61 GLY B CA 1
ATOM 1490 C C . GLY B 1 61 ? 75.399 22.577 19.161 1.00 30.57 61 GLY B C 1
ATOM 1491 O O . GLY B 1 61 ? 74.935 22.336 20.266 1.00 28.06 61 GLY B O 1
ATOM 1492 N N . LEU B 1 62 ? 76.196 23.626 18.930 1.00 24.32 62 LEU B N 1
ATOM 1493 C CA . LEU B 1 62 ? 76.524 24.525 20.017 1.00 22.46 62 LEU B CA 1
ATOM 1494 C C . LEU B 1 62 ? 75.671 25.775 19.901 1.00 21.75 62 LEU B C 1
ATOM 1495 O O . LEU B 1 62 ? 75.177 26.116 18.826 1.00 20.74 62 LEU B O 1
ATOM 1500 N N . VAL B 1 63 ? 75.525 26.481 21.017 1.00 21.28 63 VAL B N 1
ATOM 1501 C CA . VAL B 1 63 ? 74.801 27.750 20.974 1.00 21.86 63 VAL B CA 1
ATOM 1502 C C . VAL B 1 63 ? 75.549 28.682 20.003 1.00 20.66 63 VAL B C 1
ATOM 1503 O O . VAL B 1 63 ? 76.777 28.813 20.064 1.00 19.38 63 VAL B O 1
ATOM 1507 N N . HIS B 1 64 ? 74.798 29.322 19.106 1.00 18.96 64 HIS B N 1
ATOM 1508 C CA . HIS B 1 64 ? 75.348 30.222 18.114 1.00 14.61 64 HIS B CA 1
ATOM 1509 C C . HIS B 1 64 ? 76.052 31.407 18.768 1.00 19.85 64 HIS B C 1
ATOM 1510 O O . HIS B 1 64 ? 75.535 32.032 19.701 1.00 19.88 64 HIS B O 1
ATOM 1517 N N . GLY B 1 65 ? 77.238 31.756 18.263 1.00 19.09 65 GLY B N 1
ATOM 1518 C CA . GLY B 1 65 ? 77.913 32.944 18.841 1.00 19.48 65 GLY B CA 1
ATOM 1519 C C . GLY B 1 65 ? 76.964 34.154 18.781 1.00 18.96 65 GLY B C 1
ATOM 1520 O O . GLY B 1 65 ? 76.888 35.035 19.651 1.00 17.37 65 GLY B O 1
ATOM 1521 N N . GLY B 1 66 ? 76.220 34.199 17.697 1.00 19.29 66 GLY B N 1
ATOM 1522 C CA . GLY B 1 66 ? 75.270 35.282 17.481 1.00 20.01 66 GLY B CA 1
ATOM 1523 C C . GLY B 1 66 ? 74.209 35.355 18.584 1.00 21.15 66 GLY B C 1
ATOM 1524 O O . GLY B 1 66 ? 73.625 36.423 18.854 1.00 20.63 66 GLY B O 1
ATOM 1525 N N . ALA B 1 67 ? 73.954 34.203 19.205 1.00 19.91 67 ALA B N 1
ATOM 1526 C CA . ALA B 1 67 ? 72.942 34.155 20.255 1.00 18.95 67 ALA B CA 1
ATOM 1527 C C . ALA B 1 67 ? 73.404 34.951 21.451 1.00 19.89 67 ALA B C 1
ATOM 1528 O O . ALA B 1 67 ? 72.663 35.724 22.023 1.00 19.62 67 ALA B O 1
ATOM 1530 N N . TYR B 1 68 ? 74.666 34.740 21.795 1.00 19.23 68 TYR B N 1
ATOM 1531 C CA . TYR B 1 68 ? 75.217 35.481 22.907 1.00 16.72 68 TYR B CA 1
ATOM 1532 C C . TYR B 1 68 ? 75.208 36.971 22.582 1.00 19.47 68 TYR B C 1
ATOM 1533 O O . TYR B 1 68 ? 74.854 37.806 23.420 1.00 18.69 68 TYR B O 1
ATOM 1542 N N . CYS B 1 69 ? 75.675 37.336 21.387 1.00 19.77 69 CYS B N 1
ATOM 1543 C CA . CYS B 1 69 ? 75.721 38.751 20.983 1.00 19.58 69 CYS B CA 1
ATOM 1544 C C . CYS B 1 69 ? 74.337 39.417 21.122 1.00 20.69 69 CYS B C 1
ATOM 1545 O O . CYS B 1 69 ? 74.166 40.545 21.638 1.00 19.30 69 CYS B O 1
ATOM 1548 N N . ALA B 1 70 ? 73.343 38.667 20.598 1.00 18.52 70 ALA B N 1
ATOM 1549 C CA . ALA B 1 70 ? 71.952 39.103 20.571 1.00 15.94 70 ALA B CA 1
ATOM 1550 C C . ALA B 1 70 ? 71.381 39.350 21.946 1.00 15.20 70 ALA B C 1
ATOM 1551 O O . ALA B 1 70 ? 70.715 40.388 22.196 1.00 19.43 70 ALA B O 1
ATOM 1553 N N . LEU B 1 71 ? 71.657 38.399 22.840 1.00 15.85 71 LEU B N 1
ATOM 1554 C CA . LEU B 1 71 ? 71.175 38.523 24.209 1.00 15.86 71 LEU B CA 1
ATOM 1555 C C . LEU B 1 71 ? 71.757 39.764 24.891 1.00 16.80 71 LEU B C 1
ATOM 1556 O O . LEU B 1 71 ? 71.067 40.592 25.538 1.00 16.84 71 LEU B O 1
ATOM 1561 N N . ALA B 1 72 ? 73.063 39.916 24.699 1.00 17.05 72 ALA B N 1
ATOM 1562 C CA . ALA B 1 72 ? 73.731 41.044 25.279 1.00 17.07 72 ALA B CA 1
ATOM 1563 C C . ALA B 1 72 ? 73.223 42.337 24.693 1.00 19.07 72 ALA B C 1
ATOM 1564 O O . ALA B 1 72 ? 72.998 43.325 25.361 1.00 18.98 72 ALA B O 1
ATOM 1566 N N . GLU B 1 73 ? 73.073 42.352 23.392 1.00 16.98 73 GLU B N 1
ATOM 1567 C CA . GLU B 1 73 ? 72.603 43.545 22.744 1.00 15.32 73 GLU B CA 1
ATOM 1568 C C . GLU B 1 73 ? 71.225 43.969 23.206 1.00 19.87 73 GLU B C 1
ATOM 1569 O O . GLU B 1 73 ? 70.986 45.138 23.494 1.00 17.24 73 GLU B O 1
ATOM 1575 N N . MET B 1 74 ? 70.300 43.023 23.237 1.00 19.95 74 MET B N 1
ATOM 1576 C CA . MET B 1 74 ? 68.966 43.377 23.664 1.00 17.16 74 MET B CA 1
ATOM 1577 C C . MET B 1 74 ? 68.960 43.842 25.132 1.00 18.93 74 MET B C 1
ATOM 1578 O O . MET B 1 74 ? 68.360 44.877 25.488 1.00 18.55 74 MET B O 1
ATOM 1583 N N . LEU B 1 75 ? 69.662 43.064 25.996 1.00 19.13 75 LEU B N 1
ATOM 1584 C CA . LEU B 1 75 ? 69.695 43.388 27.420 1.00 19.82 75 LEU B CA 1
ATOM 1585 C C . LEU B 1 75 ? 70.284 44.790 27.754 1.00 22.63 75 LEU B C 1
ATOM 1586 O O . LEU B 1 75 ? 69.704 45.586 28.482 1.00 19.60 75 LEU B O 1
ATOM 1591 N N . ALA B 1 76 ? 71.465 45.080 27.200 1.00 19.09 76 ALA B N 1
ATOM 1592 C CA . ALA B 1 76 ? 72.119 46.339 27.416 1.00 18.23 76 ALA B CA 1
ATOM 1593 C C . ALA B 1 76 ? 71.318 47.482 26.819 1.00 21.70 76 ALA B C 1
ATOM 1594 O O . ALA B 1 76 ? 71.213 48.536 27.464 1.00 22.02 76 ALA B O 1
ATOM 1596 N N . THR B 1 77 ? 70.787 47.286 25.590 1.00 15.17 77 THR B N 1
ATOM 1597 C CA . THR B 1 77 ? 70.018 48.340 24.970 1.00 17.10 77 THR B CA 1
ATOM 1598 C C . THR B 1 77 ? 68.730 48.632 25.743 1.00 20.37 77 THR B C 1
ATOM 1599 O O . THR B 1 77 ? 68.441 49.787 26.091 1.00 21.80 77 THR B O 1
ATOM 1603 N N . GLU B 1 78 ? 67.947 47.587 25.986 1.00 17.50 78 GLU B N 1
ATOM 1604 C CA . GLU B 1 78 ? 66.700 47.786 26.703 1.00 15.81 78 GLU B CA 1
ATOM 1605 C C . GLU B 1 78 ? 66.925 48.357 28.099 1.00 18.43 78 GLU B C 1
ATOM 1606 O O . GLU B 1 78 ? 66.139 49.161 28.562 1.00 21.33 78 GLU B O 1
ATOM 1612 N N . ALA B 1 79 ? 67.989 47.954 28.793 1.00 17.95 79 ALA B N 1
ATOM 1613 C CA . ALA B 1 79 ? 68.233 48.520 30.119 1.00 18.93 79 ALA B CA 1
ATOM 1614 C C . ALA B 1 79 ? 68.458 50.034 30.050 1.00 22.17 79 ALA B C 1
ATOM 1615 O O . ALA B 1 79 ? 68.153 50.761 30.986 1.00 21.27 79 ALA B O 1
ATOM 1617 N N . THR B 1 80 ? 69.019 50.484 28.914 1.00 20.70 80 THR B N 1
ATOM 1618 C CA . THR B 1 80 ? 69.268 51.898 28.667 1.00 18.76 80 THR B CA 1
ATOM 1619 C C . THR B 1 80 ? 67.946 52.597 28.307 1.00 22.19 80 THR B C 1
ATOM 1620 O O . THR B 1 80 ? 67.625 53.672 28.848 1.00 23.08 80 THR B O 1
ATOM 1624 N N . VAL B 1 81 ? 67.157 51.947 27.430 1.00 19.42 81 VAL B N 1
ATOM 1625 C CA . VAL B 1 81 ? 65.841 52.456 27.028 1.00 18.76 81 VAL B CA 1
ATOM 1626 C C . VAL B 1 81 ? 64.973 52.683 28.267 1.00 23.71 81 VAL B C 1
ATOM 1627 O O . VAL B 1 81 ? 64.250 53.676 28.416 1.00 23.53 81 VAL B O 1
ATOM 1631 N N . ALA B 1 82 ? 65.075 51.733 29.188 1.00 24.31 82 ALA B N 1
ATOM 1632 C CA . ALA B 1 82 ? 64.274 51.814 30.394 1.00 22.49 82 ALA B CA 1
ATOM 1633 C C . ALA B 1 82 ? 64.429 53.151 31.084 1.00 37.27 82 ALA B C 1
ATOM 1634 O O . ALA B 1 82 ? 63.447 53.691 31.623 1.00 36.85 82 ALA B O 1
ATOM 1636 N N . VAL B 1 83 ? 65.652 53.699 31.077 1.00 27.49 83 VAL B N 1
ATOM 1637 C CA . VAL B 1 83 ? 65.884 54.964 31.756 1.00 24.05 83 VAL B CA 1
ATOM 1638 C C . VAL B 1 83 ? 65.625 56.182 30.879 1.00 30.90 83 VAL B C 1
ATOM 1639 O O . VAL B 1 83 ? 64.966 57.168 31.256 1.00 26.63 83 VAL B O 1
ATOM 1643 N N . VAL B 1 84 ? 66.175 56.098 29.684 1.00 26.00 84 VAL B N 1
ATOM 1644 C CA . VAL B 1 84 ? 66.134 57.221 28.804 1.00 23.62 84 VAL B CA 1
ATOM 1645 C C . VAL B 1 84 ? 64.918 57.507 27.979 1.00 27.07 84 VAL B C 1
ATOM 1646 O O . VAL B 1 84 ? 64.751 58.660 27.511 1.00 23.93 84 VAL B O 1
ATOM 1650 N N . HIS B 1 85 ? 64.109 56.480 27.767 1.00 24.92 85 HIS B N 1
ATOM 1651 C CA . HIS B 1 85 ? 62.931 56.683 26.943 1.00 25.21 85 HIS B CA 1
ATOM 1652 C C . HIS B 1 85 ? 62.067 57.814 27.460 1.00 34.21 85 HIS B C 1
ATOM 1653 O O . HIS B 1 85 ? 61.703 58.769 26.786 1.00 29.81 85 HIS B O 1
ATOM 1660 N N . GLU B 1 86 ? 61.738 57.703 28.716 1.00 35.62 86 GLU B N 1
ATOM 1661 C CA . GLU B 1 86 ? 60.944 58.734 29.314 1.00 37.45 86 GLU B CA 1
ATOM 1662 C C . GLU B 1 86 ? 61.624 60.083 29.279 1.00 42.15 86 GLU B C 1
ATOM 1663 O O . GLU B 1 86 ? 61.051 61.076 29.698 1.00 48.50 86 GLU B O 1
ATOM 1669 N N . LYS B 1 87 ? 62.852 60.162 28.826 1.00 31.61 87 LYS B N 1
ATOM 1670 C CA . LYS B 1 87 ? 63.496 61.463 28.829 1.00 25.70 87 LYS B CA 1
ATOM 1671 C C . LYS B 1 87 ? 63.562 62.014 27.441 1.00 25.19 87 LYS B C 1
ATOM 1672 O O . LYS B 1 87 ? 64.338 62.898 27.180 1.00 32.30 87 LYS B O 1
ATOM 1678 N N . GLY B 1 88 ? 62.799 61.458 26.539 1.00 26.88 88 GLY B N 1
ATOM 1679 C CA . GLY B 1 88 ? 62.834 61.941 25.162 1.00 29.35 88 GLY B CA 1
ATOM 1680 C C . GLY B 1 88 ? 63.963 61.412 24.280 1.00 33.25 88 GLY B C 1
ATOM 1681 O O . GLY B 1 88 ? 64.157 61.854 23.135 1.00 32.02 88 GLY B O 1
ATOM 1682 N N . MET B 1 89 ? 64.692 60.444 24.812 1.00 30.82 89 MET B N 1
ATOM 1683 C CA . MET B 1 89 ? 65.821 59.876 24.107 1.00 29.91 89 MET B CA 1
ATOM 1684 C C . MET B 1 89 ? 65.561 58.510 23.563 1.00 29.12 89 MET B C 1
ATOM 1685 O O . MET B 1 89 ? 64.700 57.785 24.045 1.00 27.75 89 MET B O 1
ATOM 1690 N N . MET B 1 90 ? 66.364 58.187 22.557 1.00 22.17 90 MET B N 1
ATOM 1691 C CA . MET B 1 90 ? 66.371 56.878 21.960 1.00 22.65 90 MET B CA 1
ATOM 1692 C C . MET B 1 90 ? 67.726 56.260 22.305 1.00 26.53 90 MET B C 1
ATOM 1693 O O . MET B 1 90 ? 68.728 56.978 22.466 1.00 26.08 90 MET B O 1
ATOM 1698 N N . ALA B 1 91 ? 67.733 54.938 22.458 1.00 22.54 91 ALA B N 1
ATOM 1699 C CA . ALA B 1 91 ? 68.955 54.184 22.756 1.00 19.22 91 ALA B CA 1
ATOM 1700 C C . ALA B 1 91 ? 69.083 53.061 21.721 1.00 20.75 91 ALA B C 1
ATOM 1701 O O . ALA B 1 91 ? 68.126 52.333 21.466 1.00 18.94 91 ALA B O 1
ATOM 1703 N N . VAL B 1 92 ? 70.254 52.934 21.083 1.00 16.66 92 VAL B N 1
ATOM 1704 C CA . VAL B 1 92 ? 70.482 51.882 20.098 1.00 19.14 92 VAL B CA 1
ATOM 1705 C C . VAL B 1 92 ? 71.885 51.312 20.333 1.00 22.51 92 VAL B C 1
ATOM 1706 O O . VAL B 1 92 ? 72.779 51.967 20.918 1.00 20.68 92 VAL B O 1
ATOM 1710 N N . GLY B 1 93 ? 72.106 50.088 19.862 1.00 19.28 93 GLY B N 1
ATOM 1711 C CA . GLY B 1 93 ? 73.447 49.542 20.032 1.00 18.18 93 GLY B CA 1
ATOM 1712 C C . GLY B 1 93 ? 74.411 50.214 19.031 1.00 21.48 93 GLY B C 1
ATOM 1713 O O . GLY B 1 93 ? 74.097 50.356 17.855 1.00 21.31 93 GLY B O 1
ATOM 1714 N N . GLN B 1 94 ? 75.575 50.628 19.522 1.00 17.50 94 GLN B N 1
ATOM 1715 C CA . GLN B 1 94 ? 76.577 51.235 18.669 1.00 17.54 94 GLN B CA 1
ATOM 1716 C C . GLN B 1 94 ? 77.757 50.305 18.389 1.00 19.47 94 GLN B C 1
ATOM 1717 O O . GLN B 1 94 ? 78.316 50.263 17.285 1.00 18.34 94 GLN B O 1
ATOM 1723 N N . SER B 1 95 ? 78.141 49.571 19.426 1.00 14.61 95 SER B N 1
ATOM 1724 C CA . SER B 1 95 ? 79.219 48.604 19.325 1.00 14.78 95 SER B CA 1
ATOM 1725 C C . SER B 1 95 ? 78.960 47.441 20.261 1.00 16.74 95 SER B C 1
ATOM 1726 O O . SER B 1 95 ? 78.531 47.576 21.409 1.00 18.29 95 SER B O 1
ATOM 1729 N N . ASN B 1 96 ? 79.289 46.255 19.780 1.00 16.39 96 ASN B N 1
ATOM 1730 C CA . ASN B 1 96 ? 79.116 45.042 20.538 1.00 16.30 96 ASN B CA 1
ATOM 1731 C C . ASN B 1 96 ? 80.345 44.202 20.362 1.00 19.35 96 ASN B C 1
ATOM 1732 O O . ASN B 1 96 ? 80.589 43.715 19.255 1.00 19.83 96 ASN B O 1
ATOM 1737 N N . HIS B 1 97 ? 81.102 43.997 21.434 1.00 16.27 97 HIS B N 1
ATOM 1738 C CA . HIS B 1 97 ? 82.266 43.136 21.319 1.00 14.69 97 HIS B CA 1
ATOM 1739 C C . HIS B 1 97 ? 82.107 41.938 22.241 1.00 17.58 97 HIS B C 1
ATOM 1740 O O . HIS B 1 97 ? 82.202 42.085 23.461 1.00 17.15 97 HIS B O 1
ATOM 1747 N N . THR B 1 98 ? 81.838 40.755 21.648 1.00 17.70 98 THR B N 1
ATOM 1748 C CA . THR B 1 98 ? 81.654 39.536 22.410 1.00 16.15 98 THR B CA 1
ATOM 1749 C C . THR B 1 98 ? 82.849 38.632 22.182 1.00 17.73 98 THR B C 1
ATOM 1750 O O . THR B 1 98 ? 83.344 38.502 21.063 1.00 19.76 98 THR B O 1
ATOM 1754 N N . SER B 1 99 ? 83.334 38.055 23.285 1.00 15.80 99 SER B N 1
ATOM 1755 C CA . SER B 1 99 ? 84.475 37.142 23.321 1.00 15.70 99 SER B CA 1
ATOM 1756 C C . SER B 1 99 ? 83.964 35.813 23.857 1.00 22.55 99 SER B C 1
ATOM 1757 O O . SER B 1 99 ? 83.188 35.810 24.827 1.00 22.12 99 SER B O 1
ATOM 1760 N N . PHE B 1 100 ? 84.361 34.688 23.217 1.00 18.83 100 PHE B N 1
ATOM 1761 C CA . PHE B 1 100 ? 83.839 33.365 23.574 1.00 17.55 100 PHE B CA 1
ATOM 1762 C C . PHE B 1 100 ? 84.857 32.508 24.274 1.00 23.53 100 PHE B C 1
ATOM 1763 O O . PHE B 1 100 ? 85.909 32.242 23.703 1.00 22.99 100 PHE B O 1
ATOM 1771 N N . PHE B 1 101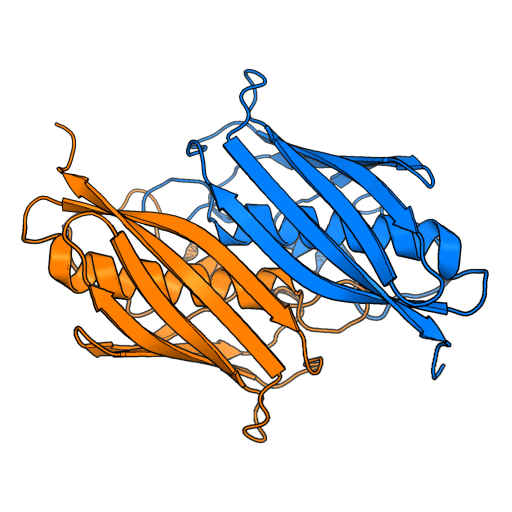 ? 84.534 32.104 25.509 1.00 17.09 101 PHE B N 1
ATOM 1772 C CA . PHE B 1 101 ? 85.465 31.347 26.345 1.00 19.09 101 PHE B CA 1
ATOM 1773 C C . PHE B 1 101 ? 85.186 29.860 26.429 1.00 27.52 101 PHE B C 1
ATOM 1774 O O . PHE B 1 101 ? 86.120 29.054 26.522 1.00 23.97 101 PHE B O 1
ATOM 1782 N N . ARG B 1 102 ? 83.911 29.496 26.420 1.00 22.11 102 ARG B N 1
ATOM 1783 C CA . ARG B 1 102 ? 83.574 28.100 26.521 1.00 23.21 102 ARG B CA 1
ATOM 1784 C C . ARG B 1 102 ? 82.240 27.955 25.853 1.00 25.30 102 ARG B C 1
ATOM 1785 O O . ARG B 1 102 ? 81.382 28.800 26.050 1.00 22.58 102 ARG B O 1
ATOM 1793 N N . PRO B 1 103 ? 82.060 26.931 25.040 1.00 20.34 103 PRO B N 1
ATOM 1794 C CA . PRO B 1 103 ? 80.793 26.759 24.349 1.00 18.81 103 PRO B CA 1
ATOM 1795 C C . PRO B 1 103 ? 79.694 26.282 25.282 1.00 21.57 103 PRO B C 1
ATOM 1796 O O . PRO B 1 103 ? 79.927 25.836 26.408 1.00 22.49 103 PRO B O 1
ATOM 1800 N N . VAL B 1 104 ? 78.476 26.375 24.799 1.00 21.90 104 VAL B N 1
ATOM 1801 C CA . VAL B 1 104 ? 77.305 25.900 25.517 1.00 21.72 104 VAL B CA 1
ATOM 1802 C C . VAL B 1 104 ? 76.608 24.988 24.534 1.00 23.34 104 VAL B C 1
ATOM 1803 O O . VA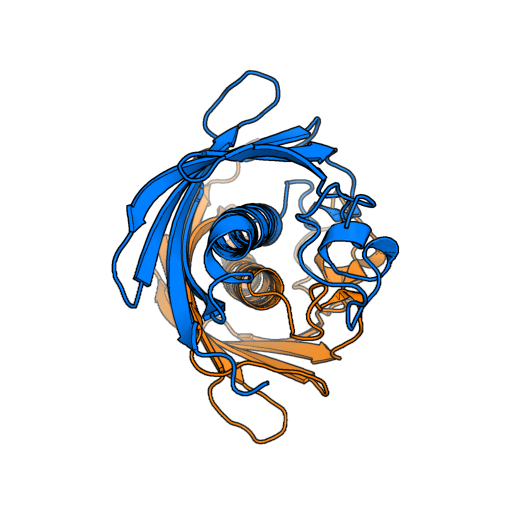L B 1 104 ? 76.359 25.362 23.380 1.00 21.96 104 VAL B O 1
ATOM 1807 N N . LYS B 1 105 ? 76.315 23.783 25.008 1.00 22.93 105 LYS B N 1
ATOM 1808 C CA . LYS B 1 105 ? 75.633 22.775 24.201 1.00 26.54 105 LYS B CA 1
ATOM 1809 C C . LYS B 1 105 ? 74.120 22.656 24.504 1.00 26.54 105 LYS B C 1
ATOM 1810 O O . LYS B 1 105 ? 73.312 22.394 23.601 1.00 26.39 105 LYS B O 1
ATOM 1816 N N . GLU B 1 106 ? 73.714 22.842 25.779 1.00 23.72 106 GLU B N 1
ATOM 1817 C CA . GLU B 1 106 ? 72.300 22.717 26.132 1.00 25.17 106 GLU B CA 1
ATOM 1818 C C . GLU B 1 106 ? 72.087 23.372 27.454 1.00 22.56 106 GLU B C 1
ATOM 1819 O O . GLU B 1 106 ? 73.060 23.794 28.064 1.00 23.86 106 GLU B O 1
ATOM 1825 N N . GLY B 1 107 ? 70.833 23.421 27.896 1.00 21.63 107 GLY B N 1
ATOM 1826 C CA . GLY B 1 107 ? 70.515 24.023 29.171 1.00 18.21 107 GLY B CA 1
ATOM 1827 C C . GLY B 1 107 ? 70.007 25.431 28.973 1.00 22.90 107 GLY B C 1
ATOM 1828 O O . GLY B 1 107 ? 68.965 25.650 28.343 1.00 23.27 107 GLY B O 1
ATOM 1829 N N . HIS B 1 108 ? 70.758 26.395 29.516 1.00 21.90 108 HIS B N 1
ATOM 1830 C CA . HIS B 1 108 ? 70.370 27.804 29.416 1.00 23.75 108 HIS B CA 1
ATOM 1831 C C . HIS B 1 108 ? 71.589 28.682 29.226 1.00 20.88 108 HIS B C 1
ATOM 1832 O O . HIS B 1 108 ? 72.722 28.253 29.433 1.00 21.45 108 HIS B O 1
ATOM 1839 N N . VAL B 1 109 ? 71.306 29.934 28.889 1.00 21.95 109 VAL B N 1
ATOM 1840 C CA . VAL B 1 109 ? 72.344 30.939 28.804 1.00 20.28 109 VAL B CA 1
ATOM 1841 C C . VAL B 1 109 ? 71.815 32.048 29.673 1.00 20.25 109 VAL B C 1
ATOM 1842 O O . VAL B 1 109 ? 70.703 32.486 29.465 1.00 19.58 109 VAL B O 1
ATOM 1846 N N . ARG B 1 110 ? 72.594 32.468 30.656 1.00 19.28 110 ARG B N 1
ATOM 1847 C CA . ARG B 1 110 ? 72.115 33.512 31.507 1.00 19.93 110 ARG B CA 1
ATOM 1848 C C . ARG B 1 110 ? 72.991 34.729 31.394 1.00 23.13 110 ARG B C 1
ATOM 1849 O O . ARG B 1 110 ? 74.212 34.601 31.519 1.00 25.34 110 ARG B O 1
ATOM 1857 N N . ALA B 1 111 ? 72.356 35.890 31.197 1.00 19.79 111 ALA B N 1
ATOM 1858 C CA . ALA B 1 111 ? 73.156 37.088 31.063 1.00 19.29 111 ALA B CA 1
ATOM 1859 C C . ALA B 1 111 ? 72.968 38.086 32.169 1.00 20.85 111 ALA B C 1
ATOM 1860 O O . ALA B 1 111 ? 71.872 38.312 32.702 1.00 19.96 111 ALA B O 1
ATOM 1862 N N . GLU B 1 112 ? 74.075 38.711 32.480 1.00 19.74 112 GLU B N 1
ATOM 1863 C CA . GLU B 1 112 ? 74.021 39.776 33.469 1.00 21.49 112 GLU B CA 1
ATOM 1864 C C . GLU B 1 112 ? 74.773 40.977 32.940 1.00 20.56 112 GLU B C 1
ATOM 1865 O O . GLU B 1 112 ? 75.947 40.891 32.580 1.00 23.06 112 GLU B O 1
ATOM 1871 N N . ALA B 1 113 ? 74.047 42.071 32.897 1.00 19.29 113 ALA B N 1
ATOM 1872 C CA . ALA B 1 113 ? 74.579 43.321 32.409 1.00 18.53 113 ALA B CA 1
ATOM 1873 C C . ALA B 1 113 ? 74.776 44.298 33.550 1.00 23.45 113 ALA B C 1
ATOM 1874 O O . ALA B 1 113 ? 73.845 44.616 34.278 1.00 22.93 113 ALA B O 1
ATOM 1876 N N . VAL B 1 114 ? 76.016 44.754 33.650 1.00 21.30 114 VAL B N 1
ATOM 1877 C CA . VAL B 1 114 ? 76.441 45.729 34.636 1.00 21.86 114 VAL B CA 1
ATOM 1878 C C . VAL B 1 114 ? 76.807 47.057 33.936 1.00 23.37 114 VAL B C 1
ATOM 1879 O O . VAL B 1 114 ? 77.709 47.072 33.090 1.00 20.79 114 VAL B O 1
ATOM 1883 N N . ARG B 1 115 ? 76.106 48.151 34.268 1.00 20.47 115 ARG B N 1
ATOM 1884 C CA . ARG B 1 115 ? 76.415 49.466 33.698 1.00 21.11 115 ARG B CA 1
ATOM 1885 C C . ARG B 1 115 ? 77.750 50.012 34.245 1.00 31.07 115 ARG B C 1
ATOM 1886 O O . ARG B 1 115 ? 77.953 50.079 35.475 1.00 26.27 115 ARG B O 1
ATOM 1894 N N . ILE B 1 116 ? 78.698 50.403 33.362 1.00 22.57 116 ILE B N 1
ATOM 1895 C CA . ILE B 1 116 ? 79.968 50.910 33.886 1.00 22.62 116 ILE B CA 1
ATOM 1896 C C . ILE B 1 116 ? 80.174 52.392 33.590 1.00 25.24 116 ILE B C 1
ATOM 1897 O O . ILE B 1 116 ? 81.016 53.054 34.194 1.00 25.63 116 ILE B O 1
ATOM 1902 N N . HIS B 1 117 ? 79.412 52.906 32.657 1.00 19.65 117 HIS B N 1
ATOM 1903 C CA . HIS B 1 117 ? 79.499 54.311 32.286 1.00 22.23 117 HIS B CA 1
ATOM 1904 C C . HIS B 1 117 ? 78.159 54.756 31.729 1.00 23.81 117 HIS B C 1
ATOM 1905 O O . HIS B 1 117 ? 77.555 54.076 30.907 1.00 22.22 117 HIS B O 1
ATOM 1912 N N . ALA B 1 118 ? 77.663 55.899 32.190 1.00 19.61 118 ALA B N 1
ATOM 1913 C CA . ALA B 1 118 ? 76.417 56.391 31.681 1.00 20.16 118 ALA B CA 1
ATOM 1914 C C . ALA B 1 118 ? 76.691 57.808 31.182 1.00 27.32 118 ALA B C 1
ATOM 1915 O O . ALA B 1 118 ? 76.521 58.790 31.902 1.00 30.99 118 ALA B O 1
ATOM 1917 N N . GLY B 1 119 ? 77.177 57.967 29.968 1.00 24.11 119 GLY B N 1
ATOM 1918 C CA . GLY B 1 119 ? 77.496 59.328 29.496 1.00 22.53 119 GLY B CA 1
ATOM 1919 C C . GLY B 1 119 ? 76.329 59.991 28.833 1.00 24.04 119 GLY B C 1
ATOM 1920 O O . GLY B 1 119 ? 75.278 59.416 28.610 1.00 23.90 119 GLY B O 1
ATOM 1921 N N . SER B 1 120 ? 76.488 61.243 28.517 1.00 24.10 120 SER B N 1
ATOM 1922 C CA . SER B 1 120 ? 75.390 61.947 27.897 1.00 22.75 120 SER B CA 1
ATOM 1923 C C . SER B 1 120 ? 74.998 61.345 26.549 1.00 29.01 120 SER B C 1
ATOM 1924 O O . SER B 1 120 ? 73.817 61.352 26.137 1.00 25.39 120 SER B O 1
ATOM 1927 N N . THR B 1 121 ? 76.002 60.828 25.834 1.00 21.15 121 THR B N 1
ATOM 1928 C CA . THR B 1 121 ? 75.695 60.302 24.524 1.00 17.45 121 THR B CA 1
ATOM 1929 C C . THR B 1 121 ? 75.917 58.812 24.367 1.00 19.94 121 THR B C 1
ATOM 1930 O O . THR B 1 121 ? 75.474 58.213 23.376 1.00 19.67 121 THR B O 1
ATOM 1934 N N . THR B 1 122 ? 76.637 58.224 25.326 1.00 20.55 122 THR B N 1
ATOM 1935 C CA . THR B 1 122 ? 76.946 56.811 25.293 1.00 18.92 122 THR B CA 1
ATOM 1936 C C . THR B 1 122 ? 76.894 56.147 26.639 1.00 21.23 122 THR B C 1
ATOM 1937 O O . THR B 1 122 ? 77.453 56.647 27.592 1.00 21.56 122 THR B O 1
ATOM 1941 N N . TRP B 1 123 ? 76.263 54.981 26.700 1.00 19.36 123 TRP B N 1
ATOM 1942 C CA . TRP B 1 123 ? 76.262 54.205 27.904 1.00 19.04 123 TRP B CA 1
ATOM 1943 C C . TRP B 1 123 ? 77.029 52.919 27.588 1.00 21.77 123 TRP B C 1
ATOM 1944 O O . TRP B 1 123 ? 76.907 52.324 26.517 1.00 20.54 123 TRP B O 1
ATOM 1955 N N . PHE B 1 124 ? 77.791 52.461 28.566 1.00 17.51 124 PHE B N 1
ATOM 1956 C CA . PHE B 1 124 ? 78.557 51.254 28.388 1.00 15.26 124 PHE B CA 1
ATOM 1957 C C . PHE B 1 124 ? 78.233 50.210 29.433 1.00 20.67 124 PHE B C 1
ATOM 1958 O O . PHE B 1 124 ? 78.179 50.495 30.628 1.00 21.01 124 PHE B O 1
ATOM 1966 N N . TRP B 1 125 ? 78.005 48.980 28.970 1.00 20.52 125 TRP B N 1
ATOM 1967 C CA . TRP B 1 125 ? 77.652 47.891 29.863 1.00 19.06 125 TRP B CA 1
ATOM 1968 C C . TRP B 1 125 ? 78.541 46.673 29.650 1.00 22.37 125 TRP B C 1
ATOM 1969 O O . TRP B 1 125 ? 78.863 46.317 28.513 1.00 20.82 125 TRP B O 1
ATOM 1980 N N . ASP B 1 126 ? 78.909 45.996 30.743 1.00 20.26 126 ASP B N 1
ATOM 1981 C CA . ASP B 1 126 ? 79.673 44.748 30.648 1.00 20.40 126 ASP B CA 1
ATOM 1982 C C . ASP B 1 126 ? 78.670 43.624 30.842 1.00 20.98 126 ASP B C 1
ATOM 1983 O O . ASP B 1 126 ? 77.975 43.622 31.862 1.00 20.71 126 ASP B O 1
ATOM 1988 N N . VAL B 1 127 ? 78.575 42.691 29.889 1.00 18.86 127 VAL B N 1
ATOM 1989 C CA . VAL B 1 127 ? 77.625 41.606 30.006 1.00 16.49 127 VAL B CA 1
ATOM 1990 C C . VAL B 1 127 ? 78.338 40.310 30.143 1.00 19.06 127 VAL B C 1
ATOM 1991 O O . VAL B 1 127 ? 79.273 40.012 29.393 1.00 19.49 127 VAL B O 1
ATOM 1995 N N . SER B 1 128 ? 77.918 39.555 31.138 1.00 17.49 128 SER B N 1
ATOM 1996 C CA . SER B 1 128 ? 78.515 38.265 31.345 1.00 18.57 128 SER B CA 1
ATOM 1997 C C . SER B 1 128 ? 77.475 37.187 30.988 1.00 22.80 128 SER B C 1
ATOM 1998 O O . SER B 1 128 ? 76.304 37.267 31.396 1.00 26.38 128 SER B O 1
ATOM 2003 N N . LEU B 1 129 ? 77.898 36.173 30.214 1.00 18.52 129 LEU B N 1
ATOM 2004 C CA . LEU B 1 129 ? 77.001 35.097 29.792 1.00 21.20 129 LEU B CA 1
ATOM 2005 C C . LEU B 1 129 ? 77.460 33.778 30.396 1.00 24.34 129 LEU B C 1
ATOM 2006 O O . LEU B 1 129 ? 78.576 33.305 30.141 1.00 19.57 129 LEU B O 1
ATOM 2011 N N . ARG B 1 130 ? 76.583 33.170 31.204 1.00 22.38 130 ARG B N 1
ATOM 2012 C CA . ARG B 1 130 ? 76.948 31.931 31.878 1.00 22.35 130 ARG B CA 1
ATOM 2013 C C . ARG B 1 130 ? 76.028 30.773 31.565 1.00 24.87 130 ARG B C 1
ATOM 2014 O O . ARG B 1 130 ? 74.869 30.973 31.176 1.00 21.22 130 ARG B O 1
ATOM 2022 N N . ASP B 1 131 ? 76.589 29.567 31.767 1.00 23.13 131 ASP B N 1
ATOM 2023 C CA . ASP B 1 131 ? 75.855 28.317 31.557 1.00 22.32 131 ASP B CA 1
ATOM 2024 C C . ASP B 1 131 ? 75.142 27.912 32.836 1.00 24.20 131 ASP B C 1
ATOM 2025 O O . ASP B 1 131 ? 75.191 28.636 33.834 1.00 20.24 131 ASP B O 1
ATOM 2030 N N . ASP B 1 132 ? 74.502 26.735 32.813 1.00 25.84 132 ASP B N 1
ATOM 2031 C CA . ASP B 1 132 ? 73.765 26.251 33.984 1.00 24.82 132 ASP B CA 1
ATOM 2032 C C . ASP B 1 132 ? 74.633 25.927 35.185 1.00 29.82 132 ASP B C 1
ATOM 2033 O O . ASP B 1 132 ? 74.175 25.899 36.312 1.00 31.48 132 ASP B O 1
ATOM 2038 N N . ALA B 1 133 ? 75.904 25.706 34.935 1.00 25.12 133 ALA B N 1
ATOM 2039 C CA . ALA B 1 133 ? 76.850 25.444 35.996 1.00 22.37 133 ALA B CA 1
ATOM 2040 C C . ALA B 1 133 ? 77.465 26.707 36.531 1.00 25.34 133 ALA B C 1
ATOM 2041 O O . ALA B 1 133 ? 78.326 26.637 37.386 1.00 33.44 133 ALA B O 1
ATOM 2043 N N . GLY B 1 134 ? 77.073 27.859 36.010 1.00 23.05 134 GLY B N 1
ATOM 2044 C CA . GLY B 1 134 ? 77.573 29.168 36.438 1.00 20.89 134 GLY B CA 1
ATOM 2045 C C . GLY B 1 134 ? 78.901 29.577 35.811 1.00 25.34 134 GLY B C 1
ATOM 2046 O O . GLY B 1 134 ? 79.458 30.609 36.171 1.00 27.90 134 GLY B O 1
ATOM 2047 N N . ARG B 1 135 ? 79.414 28.768 34.884 1.00 25.38 135 ARG B N 1
ATOM 2048 C CA . ARG B 1 135 ? 80.658 29.027 34.206 1.00 24.36 135 ARG B CA 1
ATOM 2049 C C . ARG B 1 135 ? 80.534 30.189 33.244 1.00 26.20 135 ARG B C 1
ATOM 2050 O O . ARG B 1 135 ? 79.534 30.294 32.537 1.00 22.24 135 ARG B O 1
ATOM 2058 N N . LEU B 1 136 ? 81.577 31.020 33.204 1.00 24.18 136 LEU B N 1
ATOM 2059 C CA . LEU B 1 136 ? 81.605 32.152 32.307 1.00 24.06 136 LEU B CA 1
ATOM 2060 C C . LEU B 1 136 ? 81.886 31.657 30.896 1.00 25.71 136 LEU B C 1
ATOM 2061 O O . LEU B 1 136 ? 82.998 31.225 30.615 1.00 24.21 136 LEU B O 1
ATOM 2066 N N . CYS B 1 137 ? 80.871 31.692 30.035 1.00 18.32 137 CYS B N 1
ATOM 2067 C CA . CYS B 1 137 ? 81.051 31.181 28.711 1.00 18.41 137 CYS B CA 1
ATOM 2068 C C . CYS B 1 137 ? 81.399 32.235 27.721 1.00 20.56 137 CYS B C 1
ATOM 2069 O O . CYS B 1 137 ? 82.033 31.946 26.710 1.00 20.68 137 CYS B O 1
ATOM 2072 N N . ALA B 1 138 ? 80.966 33.452 28.000 1.00 19.34 138 ALA B N 1
ATOM 2073 C CA . ALA B 1 138 ? 81.289 34.539 27.082 1.00 19.57 138 ALA B CA 1
ATOM 2074 C C . ALA B 1 138 ? 81.039 35.867 27.743 1.00 20.26 138 ALA B C 1
ATOM 2075 O O . ALA B 1 138 ? 80.316 35.935 28.725 1.00 19.61 138 ALA B O 1
ATOM 2077 N N . VAL B 1 139 ? 81.630 36.923 27.185 1.00 18.46 139 VAL B N 1
ATOM 2078 C CA . VAL B 1 139 ? 81.404 38.257 27.691 1.00 17.50 139 VAL B CA 1
ATOM 2079 C C . VAL B 1 139 ? 81.132 39.166 26.499 1.00 22.98 139 VAL B C 1
ATOM 2080 O O . VAL B 1 139 ? 81.589 38.919 25.388 1.00 18.97 139 VAL B O 1
ATOM 2084 N N . SER B 1 140 ? 80.394 40.243 26.748 1.00 18.27 140 SER B N 1
ATOM 2085 C CA . SER B 1 140 ? 80.092 41.209 25.710 1.00 17.19 140 SER B CA 1
ATOM 2086 C C . SER B 1 140 ? 80.322 42.604 26.280 1.00 22.98 140 SER B C 1
ATOM 2087 O O . SER B 1 140 ? 79.812 42.920 27.358 1.00 22.89 140 SER B O 1
ATOM 2092 N N . SER B 1 141 ? 81.053 43.430 25.560 1.00 18.18 141 SER B N 1
ATOM 2093 C CA . SER B 1 141 ? 81.228 44.817 25.967 1.00 17.55 141 SER B CA 1
ATOM 2094 C C . SER B 1 141 ? 80.307 45.573 25.037 1.00 19.77 141 SER B C 1
ATOM 2095 O O . SER B 1 141 ? 80.559 45.571 23.833 1.00 20.49 141 SER B O 1
ATOM 2098 N N . MET B 1 142 ? 79.238 46.168 25.586 1.00 16.66 142 MET B N 1
ATOM 2099 C CA . MET B 1 142 ? 78.228 46.860 24.811 1.00 16.50 142 MET B CA 1
ATOM 2100 C C . MET B 1 142 ? 78.298 48.362 24.955 1.00 21.42 142 MET B C 1
ATOM 2101 O O . MET B 1 142 ? 78.286 48.884 26.069 1.00 20.34 142 MET B O 1
ATOM 2106 N N . SER B 1 143 ? 78.324 49.029 23.814 1.00 19.22 143 SER B N 1
ATOM 2107 C CA . SER B 1 143 ? 78.340 50.478 23.754 1.00 16.76 143 SER B CA 1
ATOM 2108 C C . SER B 1 143 ? 77.028 50.911 23.178 1.00 16.14 143 SER B C 1
ATOM 2109 O O . SER B 1 143 ? 76.696 50.554 22.070 1.00 20.30 143 SER B O 1
ATOM 2112 N N . ILE B 1 144 ? 76.250 51.652 23.952 1.00 17.11 144 ILE B N 1
ATOM 2113 C CA . ILE B 1 144 ? 74.907 52.085 23.554 1.00 19.16 144 ILE B CA 1
ATOM 2114 C C . ILE B 1 144 ? 74.819 53.584 23.283 1.00 20.17 144 ILE B C 1
ATOM 2115 O O . ILE B 1 144 ? 75.113 54.397 24.175 1.00 21.13 144 ILE B O 1
ATOM 2120 N N . ALA B 1 145 ? 74.420 53.928 22.049 1.00 16.24 145 ALA B N 1
ATOM 2121 C CA . ALA B 1 145 ? 74.289 55.328 21.717 1.00 17.54 145 ALA B CA 1
ATOM 2122 C C . ALA B 1 145 ? 72.954 55.849 22.253 1.00 21.76 145 ALA B C 1
ATOM 2123 O O . ALA B 1 145 ? 71.898 55.213 22.156 1.00 20.89 145 ALA B O 1
ATOM 2125 N N . VAL B 1 146 ? 73.011 57.029 22.849 1.00 19.89 146 VAL B N 1
ATOM 2126 C CA . VAL B 1 146 ? 71.842 57.688 23.381 1.00 20.99 146 VAL B CA 1
ATOM 2127 C C . VAL B 1 146 ? 71.666 58.995 22.626 1.00 24.38 146 VAL B C 1
ATOM 2128 O O . VAL B 1 146 ? 72.574 59.820 22.587 1.00 20.62 146 VAL B O 1
ATOM 2132 N N . ARG B 1 147 ? 70.512 59.144 21.981 1.00 23.56 147 ARG B N 1
ATOM 2133 C CA . ARG B 1 147 ? 70.247 60.325 21.180 1.00 23.42 147 ARG B CA 1
ATOM 2134 C C . ARG B 1 147 ? 68.843 60.821 21.393 1.00 30.89 147 ARG B C 1
ATOM 2135 O O . ARG B 1 147 ? 67.914 60.126 21.799 1.00 25.55 147 ARG B O 1
ATOM 2143 N N . PRO B 1 148 ? 68.701 62.082 21.084 1.00 37.06 148 PRO B N 1
ATOM 2144 C CA . PRO B 1 148 ? 67.404 62.678 21.204 1.00 36.19 148 PRO B CA 1
ATOM 2145 C C . PRO B 1 148 ? 66.529 62.088 20.127 1.00 34.62 148 PRO B C 1
ATOM 2146 O O . PRO B 1 148 ? 66.948 61.945 18.958 1.00 30.25 148 PRO B O 1
ATOM 2150 N N . ARG B 1 149 ? 65.312 61.744 20.559 1.00 33.95 149 ARG B N 1
ATOM 2151 C CA . ARG B 1 149 ? 64.330 61.187 19.628 1.00 36.35 149 ARG B CA 1
ATOM 2152 C C . ARG B 1 149 ? 64.000 62.147 18.463 1.00 43.06 149 ARG B C 1
ATOM 2153 O O . ARG B 1 149 ? 63.934 63.375 18.602 1.00 45.55 149 ARG B O 1
ATOM 2161 N N . ARG B 1 150 ? 63.831 61.582 17.287 1.00 45.51 150 ARG B N 1
ATOM 2162 C CA . ARG B 1 150 ? 63.501 62.365 16.132 1.00 54.30 150 ARG B CA 1
ATOM 2163 C C . ARG B 1 150 ? 61.956 62.426 16.028 1.00 79.25 150 ARG B C 1
ATOM 2164 O O . ARG B 1 150 ? 61.273 61.455 16.404 1.00 79.88 150 ARG B O 1
ATOM 2172 N N . ASP B 1 151 ? 61.387 63.553 15.543 1.00 84.86 151 ASP B N 1
ATOM 2173 C CA . ASP B 1 151 ? 59.927 63.691 15.409 1.00 97.77 151 ASP B CA 1
ATOM 2174 C C . ASP B 1 151 ? 59.311 62.396 14.864 1.00 100.00 151 ASP B C 1
ATOM 2175 O O . ASP B 1 151 ? 58.389 61.831 15.555 1.00 100.00 151 ASP B O 1
#

CATH classification: 3.10.129.10

Organism: Arthrobacter sp. (NCBI:txid1667)

Radius of gyration: 17.66 Å; Cα contacts (8 Å, |Δi|>4): 752; chains: 2; bounding box: 46×50×40 Å

Nearest PDB structures (foldseek):
  3r3d-assembly1_B-2  TM=1.006E+00  e=1.966E-28  Arthrobacter sp.
  3r37-assembly1_A  TM=1.005E+00  e=7.524E-28  Arthrobacter sp.
  3r3c-assembly1_A  TM=1.003E+00  e=7.098E-28  Arthrobacter sp.
  3r3f-assembly1_B-2  TM=1.006E+00  e=1.132E-27  Arthrobacter sp.
  3tea-assembly1_A  TM=1.004E+00  e=1.607E-27  Arthrobacter sp.